Protein AF-A0A4Q7IR53-F1 (afdb_monomer)

Foldseek 3Di:
DFFAALQQDTPDDDAAPPVRDDDDQDDPRTFKDKDWDWDADPNFIEIEIEMEGRADSPLDCPDDDDDDPDLDWAKEKEALPQVCVVQPQKWKDQQDLEIGGRDGMDIGTHSDPAQKAKMWIDNVVQPFIFIAIGGHDHPYYHYDHPVRRPWTWDWADDPPVLPVWFKKKWFQAPVRDIYIHRYPRDIDTPRGPWIKMKTWDWDWDDDPVWTKIKIKIWIFTQDPVSDTDDDDDQDCDPLVVVQVVQQLVQLVVDLKRWGAQCRSDVQFAKKWKWFWFQQPVQGIYIYIYIYGNTDIHRQHDPPPNGPDTPSRTQTPFMKMKTKGFPDDDHNNVVSNVQSVVVVSHDDDDPCSDDGGIMMIIITIPSGD

Structure (mmCIF, N/CA/C/O backbone):
data_AF-A0A4Q7IR53-F1
#
_entry.id   AF-A0A4Q7IR53-F1
#
loop_
_atom_site.group_PDB
_atom_site.id
_atom_site.type_symbol
_atom_site.label_atom_id
_atom_site.label_alt_id
_atom_site.label_comp_id
_atom_site.label_asym_id
_atom_site.label_entity_id
_atom_site.label_seq_id
_atom_site.pdbx_PDB_ins_code
_atom_site.Cartn_x
_atom_site.Cartn_y
_atom_site.Cartn_z
_atom_site.occupancy
_atom_site.B_iso_or_equiv
_atom_site.auth_seq_id
_atom_site.auth_comp_id
_atom_site.auth_asym_id
_atom_site.auth_atom_id
_atom_site.pdbx_PDB_model_num
ATOM 1 N N . MET A 1 1 ? -1.324 3.049 -21.568 1.00 91.00 1 MET A N 1
ATOM 2 C CA . MET A 1 1 ? -0.974 1.647 -21.246 1.00 91.00 1 MET A CA 1
ATOM 3 C C . MET A 1 1 ? 0.105 1.177 -22.206 1.00 91.00 1 MET A C 1
ATOM 5 O O . MET A 1 1 ? -0.004 1.448 -23.394 1.00 91.00 1 MET A O 1
ATOM 9 N N . ILE A 1 2 ? 1.142 0.504 -21.713 1.00 93.25 2 ILE A N 1
ATOM 10 C CA . ILE A 1 2 ? 2.322 0.112 -22.490 1.00 93.25 2 ILE A CA 1
ATOM 11 C C . ILE A 1 2 ? 2.645 -1.352 -22.216 1.00 93.25 2 ILE A C 1
ATOM 13 O O . ILE A 1 2 ? 2.858 -1.744 -21.073 1.00 93.25 2 ILE A O 1
ATOM 17 N N . PHE A 1 3 ? 2.699 -2.157 -23.270 1.00 94.25 3 PHE A N 1
ATOM 18 C CA . PHE A 1 3 ? 3.146 -3.542 -23.221 1.00 94.25 3 PHE A CA 1
ATOM 19 C C . PHE A 1 3 ? 4.645 -3.615 -23.475 1.00 94.25 3 PHE A C 1
ATOM 21 O O . PHE A 1 3 ? 5.133 -3.027 -24.443 1.00 94.25 3 PHE A O 1
ATOM 28 N N . HIS A 1 4 ? 5.360 -4.393 -22.667 1.00 94.38 4 HIS A N 1
ATOM 29 C CA . HIS A 1 4 ? 6.803 -4.565 -22.791 1.00 94.38 4 HIS A CA 1
ATOM 30 C C . HIS A 1 4 ? 7.186 -6.029 -22.993 1.00 94.38 4 HIS A C 1
ATOM 32 O O . HIS A 1 4 ? 6.515 -6.945 -22.509 1.00 94.38 4 HIS A O 1
ATOM 38 N N . ARG A 1 5 ? 8.311 -6.235 -23.679 1.00 94.56 5 ARG A N 1
ATOM 39 C CA . ARG A 1 5 ? 9.028 -7.517 -23.751 1.00 94.56 5 ARG A CA 1
ATOM 40 C C . ARG A 1 5 ? 9.767 -7.794 -22.442 1.00 94.56 5 ARG A C 1
ATOM 42 O O . ARG A 1 5 ? 9.896 -6.903 -21.609 1.00 94.56 5 ARG A O 1
ATOM 49 N N . GLN A 1 6 ? 10.345 -8.993 -22.316 1.00 92.69 6 GLN A N 1
ATOM 50 C CA . GLN A 1 6 ? 11.176 -9.374 -21.162 1.00 92.69 6 GLN A CA 1
ATOM 51 C C . GLN A 1 6 ? 12.287 -8.354 -20.861 1.00 92.69 6 GLN A C 1
ATOM 53 O O . GLN A 1 6 ? 12.564 -8.090 -19.698 1.00 92.69 6 GLN A O 1
ATOM 58 N N . ASP A 1 7 ? 12.892 -7.771 -21.900 1.00 90.75 7 ASP A N 1
ATOM 59 C CA . ASP A 1 7 ? 13.996 -6.807 -21.802 1.00 90.75 7 ASP A CA 1
ATOM 60 C C . ASP A 1 7 ? 13.546 -5.362 -21.514 1.00 90.75 7 ASP A C 1
ATOM 62 O O . ASP A 1 7 ? 14.369 -4.455 -21.557 1.00 90.75 7 ASP A O 1
ATOM 66 N N . GLY A 1 8 ? 12.255 -5.128 -21.244 1.00 89.69 8 GLY A N 1
ATOM 67 C CA . GLY A 1 8 ? 11.711 -3.803 -20.925 1.00 89.69 8 GLY A CA 1
ATOM 68 C C . GLY A 1 8 ? 11.375 -2.935 -22.143 1.00 89.69 8 GLY A C 1
ATOM 69 O O . GLY A 1 8 ? 10.733 -1.889 -21.989 1.00 89.69 8 GLY A O 1
ATOM 70 N N . ARG A 1 9 ? 11.720 -3.370 -23.365 1.00 91.06 9 ARG A N 1
ATOM 71 C CA . ARG A 1 9 ? 11.402 -2.631 -24.598 1.00 91.06 9 ARG A CA 1
ATOM 72 C C . ARG A 1 9 ? 9.910 -2.658 -24.908 1.00 91.06 9 ARG A C 1
ATOM 74 O O . ARG A 1 9 ? 9.250 -3.687 -24.749 1.00 91.06 9 ARG A O 1
ATOM 81 N N . VAL A 1 10 ? 9.409 -1.542 -25.434 1.00 93.00 10 VAL A N 1
ATOM 82 C CA . VAL A 1 10 ? 8.005 -1.376 -25.834 1.00 93.00 10 VAL A CA 1
ATOM 83 C C . VAL A 1 10 ? 7.649 -2.301 -27.001 1.00 93.00 10 VAL A C 1
ATOM 85 O O . VAL A 1 10 ? 8.331 -2.322 -28.025 1.00 93.00 10 VAL A O 1
ATOM 88 N N . LEU A 1 11 ? 6.552 -3.041 -26.848 1.00 93.75 11 LEU A N 1
ATOM 89 C CA . LEU A 1 11 ? 5.864 -3.767 -27.920 1.00 93.75 11 LEU A CA 1
ATOM 90 C C . LEU A 1 11 ? 4.744 -2.932 -28.528 1.00 93.75 11 LEU A C 1
ATOM 92 O O . LEU A 1 11 ? 4.588 -2.890 -29.746 1.00 93.75 11 LEU A O 1
ATOM 96 N N . LEU A 1 12 ? 3.932 -2.326 -27.664 1.00 93.25 12 LEU A N 1
ATOM 97 C CA . LEU A 1 12 ? 2.720 -1.619 -28.042 1.00 93.25 12 LEU A CA 1
ATOM 98 C C . LEU A 1 12 ? 2.367 -0.594 -26.966 1.00 93.25 12 LEU A C 1
ATOM 100 O O . LEU A 1 12 ? 2.394 -0.909 -25.779 1.00 93.25 12 LEU A O 1
ATOM 104 N N . GLU A 1 13 ? 1.989 0.602 -27.394 1.00 93.62 13 GLU A N 1
ATOM 105 C CA . GLU A 1 13 ? 1.484 1.680 -26.547 1.00 93.62 13 GLU A CA 1
ATOM 106 C C . GLU A 1 13 ? 0.060 2.021 -26.995 1.00 93.62 13 GLU A C 1
ATOM 108 O O . GLU A 1 13 ? -0.210 2.124 -28.192 1.00 93.62 13 GLU A O 1
ATOM 113 N N . LEU A 1 14 ? -0.858 2.116 -26.034 1.00 92.69 14 LEU A N 1
ATOM 114 C CA . LEU A 1 14 ? -2.280 2.369 -26.246 1.00 92.69 14 LEU A CA 1
ATOM 115 C C . LEU A 1 14 ? -2.794 3.392 -25.237 1.00 92.69 14 LEU A C 1
ATOM 117 O O . LEU A 1 14 ? -2.409 3.374 -24.064 1.00 92.69 14 LEU A O 1
ATOM 121 N N . GLU A 1 15 ? -3.731 4.217 -25.675 1.00 91.75 15 GLU A N 1
ATOM 122 C CA . GLU A 1 15 ? -4.449 5.179 -24.841 1.00 91.75 15 GLU A CA 1
ATOM 123 C C . GLU A 1 15 ? -5.865 4.671 -24.551 1.00 91.75 15 GLU A C 1
ATOM 125 O O . GLU A 1 15 ? -6.431 3.908 -25.337 1.00 91.75 15 GLU A O 1
ATOM 130 N N . THR A 1 16 ? -6.419 5.058 -23.403 1.00 89.38 16 THR A N 1
ATOM 131 C CA . THR A 1 16 ? -7.837 4.835 -23.097 1.00 89.38 16 THR A CA 1
ATOM 132 C C . THR A 1 16 ? -8.710 5.753 -23.948 1.00 89.38 16 THR A C 1
ATOM 134 O O . THR A 1 16 ? -8.248 6.784 -24.438 1.00 89.38 16 THR A O 1
ATOM 137 N N . ASP A 1 17 ? -9.986 5.410 -24.094 1.00 89.44 17 ASP A N 1
ATOM 138 C CA . ASP A 1 17 ? -10.972 6.343 -24.632 1.00 89.44 17 ASP A CA 1
ATOM 139 C C . ASP A 1 17 ? -11.314 7.470 -23.632 1.00 89.44 17 ASP A C 1
ATOM 141 O O . ASP A 1 17 ? -10.721 7.584 -22.553 1.00 89.44 17 ASP A O 1
ATOM 145 N N . SER A 1 18 ? -12.272 8.328 -24.000 1.00 86.94 18 SER A N 1
ATOM 146 C CA . SER A 1 18 ? -12.722 9.452 -23.167 1.00 86.94 18 SER A CA 1
ATOM 147 C C . SER A 1 18 ? -13.371 9.032 -21.847 1.00 86.94 18 SER A C 1
ATOM 149 O O . SER A 1 18 ? -13.446 9.851 -20.938 1.00 86.94 18 SER A O 1
ATOM 151 N N . GLU A 1 19 ? -13.820 7.781 -21.734 1.00 85.69 19 GLU A N 1
ATOM 152 C CA . GLU A 1 19 ? -14.425 7.217 -20.524 1.00 85.69 19 GLU A CA 1
ATOM 153 C C . GLU A 1 19 ? -13.387 6.476 -19.661 1.00 85.69 19 GLU A C 1
ATOM 155 O O . GLU A 1 19 ? -13.729 5.873 -18.643 1.00 85.69 19 GLU A O 1
ATOM 160 N N . GLY A 1 20 ? -12.109 6.490 -20.059 1.00 83.94 20 GLY A N 1
ATOM 161 C CA . GLY A 1 20 ? -11.041 5.768 -19.371 1.00 83.94 20 GLY A CA 1
ATOM 162 C C . GLY A 1 20 ? -11.045 4.259 -19.639 1.00 83.94 20 GLY A C 1
ATOM 163 O O . GLY A 1 20 ? -10.363 3.514 -18.936 1.00 83.94 20 GLY A O 1
ATOM 164 N N . VAL A 1 21 ? -11.785 3.789 -20.649 1.00 87.44 21 VAL A N 1
ATOM 165 C CA . VAL A 1 21 ? -11.899 2.367 -20.990 1.00 87.44 21 VAL A CA 1
ATOM 166 C C . VAL A 1 21 ? -10.891 2.002 -22.080 1.00 87.44 21 VAL A C 1
ATOM 168 O O . VAL A 1 21 ? -10.626 2.763 -23.010 1.00 87.44 21 VAL A O 1
ATOM 171 N N . LEU A 1 22 ? -10.306 0.807 -21.975 1.00 87.56 22 LEU A N 1
ATOM 172 C CA . LEU A 1 22 ? -9.413 0.254 -22.990 1.00 87.56 22 LEU A CA 1
ATOM 173 C C . LEU A 1 22 ? -9.695 -1.234 -23.197 1.00 87.56 22 LEU A C 1
ATOM 175 O O . LEU A 1 22 ? -9.603 -2.032 -22.269 1.00 87.56 22 LEU A O 1
ATOM 179 N N . SER A 1 23 ? -9.998 -1.614 -24.439 1.00 87.00 23 SER A N 1
ATOM 180 C CA . SER A 1 23 ? -10.138 -3.012 -24.852 1.00 87.00 23 SER A CA 1
ATOM 181 C C . SER A 1 23 ? -9.081 -3.349 -25.894 1.00 87.00 23 SER A C 1
ATOM 183 O O . SER A 1 23 ? -9.009 -2.729 -26.954 1.00 87.00 23 SER A O 1
ATOM 185 N N . THR A 1 24 ? -8.244 -4.338 -25.598 1.00 87.56 24 THR A N 1
ATOM 186 C CA . THR A 1 24 ? -7.185 -4.789 -26.502 1.00 87.56 24 THR A CA 1
ATOM 187 C C . THR A 1 24 ? -6.936 -6.280 -26.339 1.00 87.56 24 THR A C 1
ATOM 189 O O . THR A 1 24 ? -7.219 -6.866 -25.296 1.00 87.56 24 THR A O 1
ATOM 192 N N . LYS A 1 25 ? -6.372 -6.902 -27.376 1.00 88.75 25 LYS A N 1
ATOM 193 C CA . LYS A 1 25 ? -5.808 -8.250 -27.265 1.00 88.75 25 LYS A CA 1
ATOM 194 C C . LYS A 1 25 ? -4.437 -8.175 -26.606 1.00 88.75 25 LYS A C 1
ATOM 196 O O . LYS A 1 25 ? -3.713 -7.202 -26.821 1.00 88.75 25 LYS A O 1
ATOM 201 N N . TRP A 1 26 ? -4.078 -9.220 -25.866 1.00 89.56 26 TRP A N 1
ATOM 202 C CA . TRP A 1 26 ? -2.738 -9.382 -25.313 1.00 89.56 26 TRP A CA 1
ATOM 203 C C . TRP A 1 26 ? -1.722 -9.570 -26.451 1.00 89.56 26 TRP A C 1
ATOM 205 O O . TRP A 1 26 ? -1.845 -10.535 -27.216 1.00 89.56 26 TRP A O 1
ATOM 215 N N . PRO A 1 27 ? -0.752 -8.657 -26.637 1.00 93.75 27 PRO A N 1
ATOM 216 C CA . PRO A 1 27 ? 0.261 -8.825 -27.666 1.00 93.75 27 PRO A CA 1
ATOM 217 C C . PRO A 1 27 ? 1.117 -10.064 -27.400 1.00 93.75 27 PRO A C 1
ATOM 219 O O . PRO A 1 27 ? 1.410 -10.432 -26.261 1.00 93.75 27 PRO A O 1
ATOM 222 N N . LYS A 1 28 ? 1.551 -10.719 -28.478 1.00 92.56 28 LYS A N 1
ATOM 223 C CA . LYS A 1 28 ? 2.497 -11.827 -28.363 1.00 92.56 28 LYS A CA 1
ATOM 224 C C . LYS A 1 28 ? 3.812 -11.310 -27.765 1.00 92.56 28 LYS A C 1
ATOM 226 O O . LYS A 1 28 ? 4.252 -10.216 -28.102 1.00 92.56 28 LYS A O 1
ATOM 231 N N . ASP A 1 29 ? 4.438 -12.126 -26.920 1.00 93.19 29 ASP A N 1
ATOM 232 C CA . ASP A 1 29 ? 5.727 -11.859 -26.263 1.00 93.19 29 ASP A CA 1
ATOM 233 C C . ASP A 1 29 ? 5.700 -10.755 -25.188 1.00 93.19 29 ASP A C 1
ATOM 235 O O . ASP A 1 29 ? 6.757 -10.369 -24.679 1.00 93.19 29 ASP A O 1
ATOM 239 N N . THR A 1 30 ? 4.512 -10.278 -24.797 1.00 94.19 30 THR A N 1
ATOM 240 C CA . THR A 1 30 ? 4.353 -9.418 -23.621 1.00 94.19 30 THR A CA 1
ATOM 241 C C . THR A 1 30 ? 4.792 -10.149 -22.357 1.00 94.19 30 THR A C 1
ATOM 243 O O . THR A 1 30 ? 4.415 -11.301 -22.125 1.00 94.19 30 THR A O 1
ATOM 246 N N . LYS A 1 31 ? 5.574 -9.441 -21.540 1.00 93.25 31 LYS A N 1
ATOM 247 C CA . LYS A 1 31 ? 6.075 -9.889 -20.237 1.00 93.25 31 LYS A CA 1
ATOM 248 C C . LYS A 1 31 ? 5.846 -8.890 -19.121 1.00 93.25 31 LYS A C 1
ATOM 250 O O . LYS A 1 31 ? 5.668 -9.307 -17.987 1.00 93.25 31 LYS A O 1
ATOM 255 N N . HIS A 1 32 ? 5.785 -7.603 -19.446 1.00 93.00 32 HIS A N 1
ATOM 256 C CA . HIS A 1 32 ? 5.491 -6.559 -18.470 1.00 93.00 32 HIS A CA 1
ATOM 257 C C . HIS A 1 32 ? 4.436 -5.607 -19.022 1.00 93.00 32 HIS A C 1
ATOM 259 O O . HIS A 1 32 ? 4.298 -5.453 -20.241 1.00 93.00 32 HIS A O 1
ATOM 265 N N . LEU A 1 33 ? 3.713 -4.942 -18.129 1.00 93.06 33 LEU A N 1
ATOM 266 C CA . LEU A 1 33 ? 2.676 -3.973 -18.472 1.00 93.06 33 LEU A CA 1
ATOM 267 C C . LEU A 1 33 ? 2.813 -2.738 -17.600 1.00 93.06 33 LEU A C 1
ATOM 269 O O . LEU A 1 33 ? 2.869 -2.847 -16.379 1.00 93.06 33 LEU A O 1
ATOM 273 N N . SER A 1 34 ? 2.835 -1.572 -18.236 1.00 93.06 34 SER A N 1
ATOM 274 C CA . SER A 1 34 ? 2.864 -0.284 -17.554 1.00 93.06 34 SER A CA 1
ATOM 275 C C . SER A 1 34 ? 1.588 0.505 -17.818 1.00 93.06 34 SER A C 1
ATOM 277 O O . SER A 1 34 ? 1.130 0.646 -18.955 1.00 93.06 34 SER A O 1
ATOM 279 N N . PHE A 1 35 ? 1.028 1.078 -16.765 1.00 92.12 35 PHE A N 1
ATOM 280 C CA . PHE A 1 35 ? -0.055 2.047 -16.827 1.00 92.12 35 PHE A CA 1
ATOM 281 C C . PHE A 1 35 ? 0.519 3.417 -16.506 1.00 92.12 35 PHE A C 1
ATOM 283 O O . PHE A 1 35 ? 1.294 3.542 -15.564 1.00 92.12 35 PHE A O 1
ATOM 290 N N . ILE A 1 36 ? 0.142 4.430 -17.282 1.00 91.00 36 ILE A N 1
ATOM 291 C CA . ILE A 1 36 ? 0.586 5.810 -17.086 1.00 91.00 36 ILE A CA 1
ATOM 292 C C . ILE A 1 36 ? -0.658 6.671 -16.925 1.00 91.00 36 ILE A C 1
ATOM 294 O O . ILE A 1 36 ? -1.540 6.629 -17.784 1.00 91.00 36 ILE A O 1
ATOM 298 N N . LYS A 1 37 ? -0.700 7.450 -15.848 1.00 89.56 37 LYS A N 1
ATOM 299 C CA . LYS A 1 37 ? -1.624 8.564 -15.665 1.00 89.56 37 LYS A CA 1
ATOM 300 C C . LYS A 1 37 ? -0.834 9.853 -15.750 1.00 89.56 37 LYS A C 1
ATOM 302 O O . LYS A 1 37 ? 0.231 9.988 -15.150 1.00 89.56 37 LYS A O 1
ATOM 307 N N . ILE A 1 38 ? -1.383 10.788 -16.506 1.00 88.50 38 ILE A N 1
ATOM 308 C CA . ILE A 1 38 ? -0.847 12.130 -16.654 1.00 88.50 38 ILE A CA 1
ATOM 309 C C . ILE A 1 38 ? -1.843 13.066 -15.984 1.00 88.50 38 ILE A C 1
ATOM 311 O O . ILE A 1 38 ? -3.020 13.078 -16.341 1.00 88.50 38 ILE A O 1
ATOM 315 N N . SER A 1 39 ? -1.377 13.821 -15.002 1.00 87.38 39 SER A N 1
ATOM 316 C CA . SER A 1 39 ? -2.153 14.854 -14.325 1.00 87.38 39 SER A CA 1
ATOM 317 C C . SER A 1 39 ? -1.333 16.132 -14.219 1.00 87.38 39 SER A C 1
ATOM 319 O O . SER A 1 39 ? -0.118 16.133 -14.403 1.00 87.38 39 SER A O 1
ATOM 321 N N . GLU A 1 40 ? -2.008 17.236 -13.942 1.00 83.56 40 GLU A N 1
ATOM 322 C CA . GLU A 1 40 ? -1.366 18.488 -13.564 1.00 83.56 40 GLU A CA 1
ATOM 323 C C . GLU A 1 40 ? -1.588 18.687 -12.065 1.00 83.56 40 GLU A C 1
ATOM 325 O O . GLU A 1 40 ? -2.709 18.538 -11.580 1.00 83.56 40 GLU A O 1
ATOM 330 N N . ASN A 1 41 ? -0.521 18.980 -11.329 1.00 74.00 41 ASN A N 1
ATOM 331 C CA . ASN A 1 41 ? -0.570 19.271 -9.904 1.00 74.00 41 ASN A CA 1
ATOM 332 C C . ASN A 1 41 ? 0.211 20.559 -9.633 1.00 74.00 41 ASN A C 1
ATOM 334 O O . ASN A 1 41 ? 1.393 20.638 -9.956 1.00 74.00 41 ASN A O 1
ATOM 338 N N . GLU A 1 42 ? -0.451 21.574 -9.074 1.00 74.81 42 GLU A N 1
ATOM 339 C CA . GLU A 1 42 ? 0.150 22.883 -8.753 1.00 74.81 42 GLU A CA 1
ATOM 340 C C . GLU A 1 42 ? 0.913 23.548 -9.926 1.00 74.81 42 GLU A C 1
ATOM 342 O O . GLU A 1 42 ? 1.901 24.254 -9.730 1.00 74.81 42 GLU A O 1
ATOM 347 N N . GLY A 1 43 ? 0.458 23.339 -11.168 1.00 77.50 43 GLY A N 1
ATOM 348 C CA . GLY A 1 43 ? 1.105 23.874 -12.375 1.00 77.50 43 GLY A CA 1
ATOM 349 C C . GLY A 1 43 ? 2.327 23.078 -12.854 1.00 77.50 43 GLY A C 1
ATOM 350 O O . GLY A 1 43 ? 3.007 23.496 -13.793 1.00 77.50 43 GLY A O 1
ATOM 351 N N . GLU A 1 44 ? 2.619 21.933 -12.232 1.00 82.12 44 GLU A N 1
ATOM 352 C CA . GLU A 1 44 ? 3.597 20.955 -12.700 1.00 82.12 44 GLU A CA 1
ATOM 353 C C . GLU A 1 44 ? 2.893 19.703 -13.246 1.00 82.12 44 GLU A C 1
ATOM 355 O O . GLU A 1 44 ? 2.004 19.130 -12.618 1.00 82.12 44 GLU A O 1
ATOM 360 N N . MET A 1 45 ? 3.327 19.233 -14.417 1.00 88.06 45 MET A N 1
ATOM 361 C CA . MET A 1 45 ? 2.869 17.955 -14.956 1.00 88.06 45 MET A CA 1
ATOM 362 C C . MET A 1 45 ? 3.425 16.800 -14.116 1.00 88.06 45 MET A C 1
ATOM 364 O O . MET A 1 45 ? 4.641 16.660 -13.959 1.00 88.06 45 MET A O 1
ATOM 368 N N . LEU A 1 46 ? 2.531 15.949 -13.624 1.00 88.88 46 LEU A N 1
ATOM 369 C CA . LEU A 1 46 ? 2.825 14.726 -12.895 1.00 88.88 46 LEU A CA 1
ATOM 370 C C . LEU A 1 46 ? 2.514 13.509 -13.771 1.00 88.88 46 LEU A C 1
ATOM 372 O O . LEU A 1 46 ? 1.443 13.393 -14.365 1.00 88.88 46 LEU A O 1
ATOM 376 N N . ARG A 1 47 ? 3.461 12.574 -13.831 1.00 90.38 47 ARG A N 1
ATOM 377 C CA . ARG A 1 47 ? 3.282 11.246 -14.426 1.00 90.38 47 ARG A CA 1
ATOM 378 C C . ARG A 1 47 ? 3.360 10.192 -13.346 1.00 90.38 47 ARG A C 1
ATOM 380 O O . ARG A 1 47 ? 4.435 9.941 -12.809 1.00 90.38 47 ARG A O 1
ATOM 387 N N . GLU A 1 48 ? 2.232 9.564 -13.063 1.00 90.50 48 GLU A N 1
ATOM 388 C CA . GLU A 1 48 ? 2.166 8.392 -12.200 1.00 90.50 48 GLU A CA 1
ATOM 389 C C . GLU A 1 48 ? 2.222 7.143 -13.080 1.00 90.50 48 GLU A C 1
ATOM 391 O O . GLU A 1 48 ? 1.462 7.012 -14.041 1.00 90.50 48 GLU A O 1
ATOM 396 N N . ILE A 1 49 ? 3.137 6.229 -12.778 1.00 91.06 49 ILE A N 1
ATOM 397 C CA . ILE A 1 49 ? 3.411 5.049 -13.592 1.00 91.06 49 ILE A CA 1
ATOM 398 C C . ILE A 1 49 ? 3.378 3.821 -12.699 1.00 91.06 49 ILE A C 1
ATOM 400 O O . ILE A 1 49 ? 4.079 3.768 -11.694 1.00 91.06 49 ILE A O 1
ATOM 404 N N . ILE A 1 50 ? 2.590 2.819 -13.076 1.00 91.19 50 ILE A N 1
ATOM 405 C CA . ILE A 1 50 ? 2.527 1.531 -12.384 1.00 91.19 50 ILE A CA 1
ATOM 406 C C . ILE A 1 50 ? 2.936 0.450 -13.373 1.00 91.19 50 ILE A C 1
ATOM 408 O O . ILE A 1 50 ? 2.242 0.246 -14.366 1.00 91.19 50 ILE A O 1
ATOM 412 N N . THR A 1 51 ? 4.025 -0.254 -13.093 1.00 91.44 51 THR A N 1
ATOM 413 C CA . THR A 1 51 ? 4.500 -1.387 -13.889 1.00 91.44 51 THR A CA 1
ATOM 414 C C . THR A 1 51 ? 4.288 -2.687 -13.129 1.00 91.44 51 THR A C 1
ATOM 416 O O . THR A 1 51 ? 4.631 -2.781 -11.953 1.00 91.44 51 THR A O 1
ATOM 419 N N . TRP A 1 52 ? 3.746 -3.690 -13.811 1.00 92.00 52 TRP A N 1
ATOM 420 C CA . TRP A 1 52 ? 3.666 -5.074 -13.353 1.00 92.00 52 TRP A CA 1
ATOM 421 C C . TRP A 1 52 ? 4.572 -5.932 -14.226 1.00 92.00 52 TRP A C 1
ATOM 423 O O . TRP A 1 52 ? 4.425 -5.931 -15.453 1.00 92.00 52 TRP A O 1
ATOM 433 N N . ALA A 1 53 ? 5.523 -6.618 -13.598 1.00 91.94 53 ALA A N 1
ATOM 434 C CA . ALA A 1 53 ? 6.520 -7.428 -14.278 1.00 91.94 53 ALA A CA 1
ATOM 435 C C . ALA A 1 53 ? 6.218 -8.926 -14.224 1.00 91.94 53 ALA A C 1
ATOM 437 O O . ALA A 1 53 ? 5.538 -9.399 -13.319 1.00 91.94 53 ALA A O 1
ATOM 438 N N . ASP A 1 54 ? 6.756 -9.652 -15.205 1.00 90.31 54 ASP A N 1
ATOM 439 C CA . ASP A 1 54 ? 6.633 -11.103 -15.368 1.00 90.31 54 ASP A CA 1
ATOM 440 C C . ASP A 1 54 ? 5.181 -11.604 -15.299 1.00 90.31 54 ASP A C 1
ATOM 442 O O . ASP A 1 54 ? 4.866 -12.601 -14.652 1.00 90.31 54 ASP A O 1
ATOM 446 N N . ILE A 1 55 ? 4.303 -10.900 -16.009 1.00 89.38 55 ILE A N 1
ATOM 447 C CA . ILE A 1 55 ? 2.877 -11.203 -16.126 1.00 89.38 55 ILE A CA 1
ATOM 448 C C . ILE A 1 55 ? 2.551 -11.929 -17.439 1.00 89.38 55 ILE A C 1
ATOM 450 O O . ILE A 1 55 ? 3.339 -11.993 -18.391 1.00 89.38 55 ILE A O 1
ATOM 454 N N . SER A 1 56 ? 1.341 -12.464 -17.498 1.00 87.19 56 SER A N 1
ATOM 455 C CA . SER A 1 56 ? 0.794 -13.280 -18.572 1.00 87.19 56 SER A CA 1
ATOM 456 C C . SER A 1 56 ? -0.602 -12.809 -18.986 1.00 87.19 56 SER A C 1
ATOM 458 O O . SER A 1 56 ? -1.258 -12.048 -18.281 1.00 87.19 56 SER A O 1
ATOM 460 N N . GLU A 1 57 ? -1.097 -13.314 -20.120 1.00 83.00 57 GLU A N 1
ATOM 461 C CA . GLU A 1 57 ? -2.441 -12.987 -20.625 1.00 83.00 57 GLU A CA 1
ATOM 462 C C . GLU A 1 57 ? -3.585 -13.391 -19.680 1.00 83.00 57 GLU A C 1
ATOM 464 O O . GLU A 1 57 ? -4.718 -12.944 -19.851 1.00 83.00 57 GLU A O 1
ATOM 469 N N . HIS A 1 58 ? -3.305 -14.255 -18.702 1.00 80.38 58 HIS A N 1
ATOM 470 C CA . HIS A 1 58 ? -4.269 -14.710 -17.704 1.00 80.38 58 HIS A CA 1
ATOM 471 C C . HIS A 1 58 ? -4.328 -13.802 -16.471 1.00 80.38 58 HIS A C 1
ATOM 473 O O . HIS A 1 58 ? -5.201 -13.990 -15.619 1.00 80.38 58 HIS A O 1
ATOM 479 N N . ASP A 1 59 ? -3.429 -12.826 -16.367 1.00 78.50 59 ASP A N 1
ATOM 480 C CA . ASP A 1 59 ? -3.405 -11.874 -15.268 1.00 78.50 59 ASP A CA 1
ATOM 481 C C . ASP A 1 59 ? -4.357 -10.720 -15.615 1.00 78.50 59 ASP A C 1
ATOM 483 O O . ASP A 1 59 ? -4.123 -9.917 -16.519 1.00 78.50 59 ASP A O 1
ATOM 487 N N . LEU A 1 60 ? -5.522 -10.718 -14.963 1.00 66.75 60 LEU A N 1
ATOM 488 C CA . LEU A 1 60 ? -6.647 -9.848 -15.309 1.00 66.75 60 LEU A CA 1
ATOM 489 C C . LEU A 1 60 ? -6.507 -8.465 -14.661 1.00 66.75 60 LEU A C 1
ATOM 491 O O . LEU A 1 60 ? -6.659 -8.328 -13.448 1.00 66.75 60 LEU A O 1
ATOM 495 N N . PHE A 1 61 ? -6.339 -7.430 -15.486 1.00 75.31 61 PHE A N 1
ATOM 496 C CA . PHE A 1 61 ? -6.376 -6.021 -15.079 1.00 75.31 61 PHE A CA 1
ATOM 497 C C . PHE A 1 61 ? -7.702 -5.379 -15.501 1.00 75.31 61 PHE A C 1
ATOM 499 O O . PHE A 1 61 ? -7.781 -4.715 -16.530 1.00 75.31 61 PHE A O 1
ATOM 506 N N . GLU A 1 62 ? -8.768 -5.595 -14.729 1.00 71.62 62 GLU A N 1
ATOM 507 C CA . GLU A 1 62 ? -10.084 -5.009 -15.046 1.00 71.62 62 GLU A CA 1
ATOM 508 C C . GLU A 1 62 ? -10.216 -3.544 -14.627 1.00 71.62 62 GLU A C 1
ATOM 510 O O . GLU A 1 62 ? -10.916 -2.773 -15.280 1.00 71.62 62 GLU A O 1
ATOM 515 N N . LYS A 1 63 ? -9.541 -3.152 -13.543 1.00 75.50 63 LYS A N 1
ATOM 516 C CA . LYS A 1 63 ? -9.509 -1.775 -13.057 1.00 75.50 63 LYS A CA 1
ATOM 517 C C . LYS A 1 63 ? -8.106 -1.449 -12.576 1.00 75.50 63 LYS A C 1
ATOM 519 O O . LYS A 1 63 ? -7.523 -2.199 -11.796 1.00 75.50 63 LYS A O 1
ATOM 524 N N . VAL A 1 64 ? -7.591 -0.312 -13.025 1.00 75.56 64 VAL A N 1
ATOM 525 C CA . VAL A 1 64 ? -6.349 0.267 -12.518 1.00 75.56 64 VAL A CA 1
ATOM 526 C C . VAL A 1 64 ? -6.680 1.638 -11.971 1.00 75.56 64 VAL A C 1
ATOM 528 O O . VAL A 1 64 ? -7.129 2.515 -12.705 1.00 75.56 64 VAL A O 1
ATOM 531 N N . SER A 1 65 ? -6.467 1.802 -10.674 1.00 72.25 65 SER A N 1
ATOM 532 C CA . SER A 1 65 ? -6.576 3.088 -10.004 1.00 72.25 65 SER A CA 1
ATOM 533 C C . SER A 1 65 ? -5.173 3.609 -9.720 1.00 72.25 65 SER A C 1
ATOM 535 O O . SER A 1 65 ? -4.294 2.867 -9.277 1.00 72.25 65 SER A O 1
ATOM 537 N N . PHE A 1 66 ? -4.978 4.895 -9.967 1.00 72.69 66 PHE A N 1
ATOM 538 C CA . PHE A 1 66 ? -3.843 5.645 -9.446 1.00 72.69 66 PHE A CA 1
ATOM 539 C C . PHE A 1 66 ? -4.303 6.335 -8.168 1.00 72.69 66 PHE A C 1
ATOM 541 O O . PHE A 1 66 ? -5.483 6.670 -8.059 1.00 72.69 66 PHE A O 1
ATOM 548 N N . THR A 1 67 ? -3.396 6.532 -7.218 1.00 60.94 67 THR A N 1
ATOM 549 C CA . THR A 1 67 ? -3.687 7.201 -5.947 1.00 60.94 67 THR A CA 1
ATOM 550 C C . THR A 1 67 ? -4.412 8.528 -6.189 1.00 60.94 67 THR A C 1
ATOM 552 O O . THR A 1 67 ? -3.955 9.371 -6.965 1.00 60.94 67 THR A O 1
ATOM 555 N N . SER A 1 68 ? -5.575 8.703 -5.563 1.00 50.72 68 SER A N 1
ATOM 556 C CA . SER A 1 68 ? -6.247 9.998 -5.472 1.00 50.72 68 SER A CA 1
ATOM 557 C C . SER A 1 68 ? -5.584 10.797 -4.359 1.00 50.72 68 SER A C 1
ATOM 559 O O . SER A 1 68 ? -5.543 10.365 -3.215 1.00 50.72 68 SER A O 1
ATOM 561 N N . SER A 1 69 ? -5.059 11.976 -4.681 1.00 46.16 69 SER A N 1
ATOM 562 C CA . SER A 1 69 ? -4.406 12.879 -3.725 1.00 46.16 69 SER A CA 1
ATOM 563 C C . SER A 1 69 ? -5.380 13.627 -2.805 1.00 46.16 69 SER A C 1
ATOM 565 O O . SER A 1 69 ? -4.998 14.620 -2.197 1.00 46.16 69 SER A O 1
ATOM 567 N N . GLU A 1 70 ? -6.630 13.185 -2.692 1.00 44.47 70 GLU A N 1
ATOM 568 C CA . GLU A 1 70 ? -7.667 13.894 -1.943 1.00 44.47 70 GLU A CA 1
ATOM 569 C C . GLU A 1 70 ? -8.285 12.985 -0.881 1.00 44.47 70 GLU A C 1
ATOM 571 O O . GLU A 1 70 ? -9.449 12.607 -0.943 1.00 44.47 70 GLU A O 1
ATOM 576 N N . CYS A 1 71 ? -7.502 12.668 0.149 1.00 50.56 71 CYS A N 1
ATOM 577 C CA . CYS A 1 71 ? -8.091 12.443 1.465 1.00 50.56 71 CYS A CA 1
ATOM 578 C C . CYS A 1 71 ? -8.405 13.824 2.054 1.00 50.56 71 CYS A C 1
ATOM 580 O O . CYS A 1 71 ? -7.605 14.392 2.798 1.00 50.56 71 CYS A O 1
ATOM 582 N N . GLY A 1 72 ? -9.531 14.415 1.653 1.00 57.34 72 GLY A N 1
ATOM 583 C CA . GLY A 1 72 ? -10.066 15.579 2.349 1.00 57.34 72 GLY A CA 1
ATOM 584 C C . GLY A 1 72 ? -10.521 15.142 3.737 1.00 57.34 72 GLY A C 1
ATOM 585 O O . GLY A 1 72 ? -11.332 14.228 3.851 1.00 57.34 72 GLY A O 1
ATOM 586 N N . CYS A 1 73 ? -9.984 15.753 4.791 1.00 70.56 73 CYS A N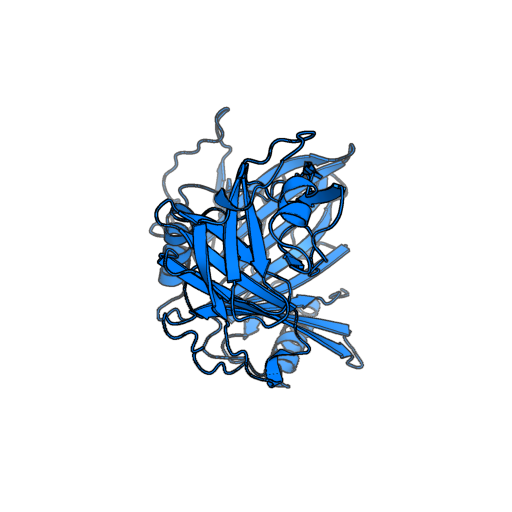 1
ATOM 587 C CA . CYS A 1 73 ? -10.525 15.538 6.127 1.00 70.56 73 CYS A CA 1
ATOM 588 C C . CYS A 1 73 ? -11.783 16.386 6.284 1.00 70.56 73 CYS A C 1
ATOM 590 O O . CYS A 1 73 ? -11.745 17.592 6.036 1.00 70.56 73 CYS A O 1
ATOM 592 N N . GLN A 1 74 ? -12.877 15.756 6.693 1.00 74.19 74 GLN A N 1
ATOM 593 C CA . GLN A 1 74 ? -14.097 16.463 7.055 1.00 74.19 74 GLN A CA 1
ATOM 594 C C . GLN A 1 74 ? -13.947 17.004 8.470 1.00 74.19 74 GLN A C 1
ATOM 596 O O . GLN A 1 74 ? -13.472 16.296 9.367 1.00 74.19 74 GLN A O 1
ATOM 601 N N . GLN A 1 75 ? -14.365 18.249 8.680 1.00 80.06 75 GLN A N 1
ATOM 602 C CA . GLN A 1 75 ? -14.458 18.797 10.025 1.00 80.06 75 GLN A CA 1
ATOM 603 C C . GLN A 1 75 ? -15.882 18.587 10.533 1.00 80.06 75 GLN A C 1
ATOM 605 O O . GLN A 1 75 ? -16.841 19.081 9.941 1.00 80.06 75 GLN A O 1
ATOM 610 N N . ILE A 1 76 ? -16.011 17.840 11.627 1.00 84.25 76 ILE A N 1
ATOM 611 C CA . ILE A 1 76 ? -17.302 17.463 12.204 1.00 84.25 76 ILE A CA 1
ATOM 612 C C . ILE A 1 76 ? -17.309 17.842 13.680 1.00 84.25 76 ILE A C 1
ATOM 614 O O . ILE A 1 76 ? -16.380 17.530 14.434 1.00 84.25 76 ILE A O 1
ATOM 618 N N . ASP A 1 77 ? -18.388 18.493 14.094 1.00 87.94 77 ASP A N 1
ATOM 619 C CA . ASP A 1 77 ? -18.598 18.880 15.480 1.00 87.94 77 ASP A CA 1
ATOM 620 C C . ASP A 1 77 ? -19.447 17.819 16.187 1.00 87.94 77 ASP A C 1
ATOM 622 O O . ASP A 1 77 ? -20.459 17.350 15.664 1.00 87.94 77 ASP A O 1
ATOM 626 N N . PHE A 1 78 ? -19.065 17.458 17.409 1.00 89.62 78 PHE A N 1
ATOM 627 C CA . PHE A 1 78 ? -19.810 16.527 18.249 1.00 89.62 78 PHE A CA 1
ATOM 628 C C . PHE A 1 78 ? -20.296 17.237 19.510 1.00 89.62 78 PHE A C 1
ATOM 630 O O . PHE A 1 78 ? -19.494 17.662 20.345 1.00 89.62 78 PHE A O 1
ATOM 637 N N . ASP A 1 79 ? -21.615 17.341 19.677 1.00 92.44 79 ASP A N 1
ATOM 638 C CA . ASP A 1 79 ? -22.228 17.795 20.927 1.00 92.44 79 ASP A CA 1
ATOM 639 C C . ASP A 1 79 ? -22.478 16.600 21.853 1.00 92.44 79 ASP A C 1
ATOM 641 O O . ASP A 1 79 ? -23.425 15.828 21.689 1.00 92.44 79 ASP A O 1
ATOM 645 N N . LEU A 1 80 ? -21.615 16.459 22.857 1.00 92.81 80 LEU A N 1
ATOM 646 C CA . LEU A 1 80 ? -21.636 15.377 23.833 1.00 92.81 80 LEU A CA 1
ATOM 647 C C . LEU A 1 80 ? -22.456 15.729 25.081 1.00 92.81 80 LEU A C 1
ATOM 649 O O . LEU A 1 80 ? -22.455 14.966 26.045 1.00 92.81 80 LEU A O 1
ATOM 653 N N . THR A 1 81 ? -23.167 16.861 25.111 1.00 92.44 81 THR A N 1
ATOM 654 C CA . THR A 1 81 ? -23.884 17.336 26.309 1.00 92.44 81 THR A CA 1
ATOM 655 C C . THR A 1 81 ? -24.957 16.349 26.784 1.00 92.44 81 THR A C 1
ATOM 657 O O . THR A 1 81 ? -25.090 16.087 27.987 1.00 92.44 81 THR A O 1
ATOM 660 N N . SER A 1 82 ? -25.709 15.762 25.847 1.00 91.94 82 SER A N 1
ATOM 661 C CA . SER A 1 82 ? -26.729 14.744 26.148 1.00 91.94 82 SER A CA 1
ATOM 662 C C . SER A 1 82 ? -26.096 13.465 26.705 1.00 91.94 82 SER A C 1
ATOM 664 O O . SER A 1 82 ? -26.532 12.907 27.721 1.00 91.94 82 SER A O 1
ATOM 666 N N . LEU A 1 83 ? -24.996 13.040 26.083 1.00 92.94 83 LEU A N 1
ATOM 667 C CA . LEU A 1 83 ? -24.234 11.868 26.486 1.00 92.94 83 LEU A CA 1
ATOM 668 C C . LEU A 1 83 ? -23.604 12.051 27.875 1.00 92.94 83 LEU A C 1
ATOM 670 O O . LEU A 1 83 ? -23.729 11.173 28.720 1.00 92.94 83 LEU A O 1
ATOM 674 N N . ALA A 1 84 ? -23.030 13.223 28.160 1.00 92.06 84 ALA A N 1
ATOM 675 C CA . ALA A 1 84 ? -22.440 13.563 29.457 1.00 92.06 84 ALA A CA 1
ATOM 676 C C . ALA A 1 84 ? -23.475 13.544 30.594 1.00 92.06 84 ALA A C 1
ATOM 678 O O . ALA A 1 84 ? -23.164 13.170 31.724 1.00 92.06 84 ALA A O 1
ATOM 679 N N . SER A 1 85 ? -24.716 13.939 30.292 1.00 91.50 85 SER A N 1
ATOM 680 C CA . SER A 1 85 ? -25.816 13.966 31.262 1.00 91.50 85 SER A CA 1
ATOM 681 C C . SER A 1 85 ? -26.335 12.566 31.599 1.00 91.50 85 SER A C 1
ATOM 683 O O . SER A 1 85 ? -26.694 12.297 32.744 1.00 91.50 85 SER A O 1
ATOM 685 N N . SER A 1 86 ? -26.387 11.681 30.602 1.00 92.88 86 SER A N 1
ATOM 686 C CA . SER A 1 86 ? -26.862 10.299 30.749 1.00 92.88 86 SER A CA 1
ATOM 687 C C . SER A 1 86 ? -25.783 9.353 31.283 1.00 92.88 86 SER A C 1
ATOM 689 O O . SER A 1 86 ? -26.102 8.417 32.011 1.00 92.88 86 SER A O 1
ATOM 691 N N . ASN A 1 87 ? -24.514 9.633 30.980 1.00 91.75 87 ASN A N 1
ATOM 692 C CA . ASN A 1 87 ? -23.366 8.786 31.291 1.00 91.75 87 ASN A CA 1
ATOM 693 C C . ASN A 1 87 ? -22.262 9.577 32.018 1.00 91.75 87 ASN A C 1
ATOM 695 O O . ASN A 1 87 ? -21.159 9.755 31.491 1.00 91.75 87 ASN A O 1
ATOM 699 N N . PRO A 1 88 ? -22.524 10.080 33.238 1.00 89.88 88 PRO A N 1
ATOM 700 C CA . PRO A 1 88 ? -21.535 10.859 33.970 1.00 89.88 88 PRO A CA 1
ATOM 701 C C . PRO A 1 88 ? -20.285 10.019 34.271 1.00 89.88 88 PRO A C 1
ATOM 703 O O . PRO A 1 88 ? -20.374 8.937 34.849 1.00 89.88 88 PRO A O 1
ATOM 706 N N . GLY A 1 89 ? -19.113 10.545 33.904 1.00 88.50 89 GLY A N 1
ATOM 707 C CA . GLY A 1 89 ? -17.818 9.890 34.126 1.00 88.50 89 GLY A CA 1
ATOM 708 C C . GLY A 1 89 ? -17.422 8.865 33.062 1.00 88.50 89 GLY A C 1
ATOM 709 O O . GLY A 1 89 ? -16.377 8.234 33.207 1.00 88.50 89 GLY A O 1
ATOM 710 N N . TYR A 1 90 ? -18.221 8.712 32.004 1.00 92.94 90 TYR A N 1
ATOM 711 C CA . TYR A 1 90 ? -17.834 7.900 30.858 1.00 92.94 90 TYR A CA 1
ATOM 712 C C . TYR A 1 90 ? -16.770 8.597 30.019 1.00 92.94 90 TYR A C 1
ATOM 714 O O . TYR A 1 90 ? -16.611 9.822 30.031 1.00 92.94 90 TYR A O 1
ATOM 722 N N . TYR A 1 91 ? -16.071 7.773 29.256 1.00 91.19 91 TYR A N 1
ATOM 723 C CA . TYR A 1 91 ? -15.130 8.172 28.234 1.00 91.19 91 TYR A CA 1
ATOM 724 C C . TYR A 1 91 ? -15.710 7.874 26.858 1.00 91.19 91 TYR A C 1
ATOM 726 O O . TYR A 1 91 ? -16.538 6.978 26.726 1.00 91.19 91 TYR A O 1
ATOM 734 N N . ILE A 1 92 ? -15.268 8.619 25.853 1.00 88.69 92 ILE A N 1
ATOM 735 C CA . ILE A 1 92 ? -15.561 8.409 24.442 1.00 88.69 92 ILE A CA 1
ATOM 736 C C . ILE A 1 92 ? -14.255 8.296 23.667 1.00 88.69 92 ILE A C 1
ATOM 738 O O . ILE A 1 92 ? -13.291 9.012 23.940 1.00 88.69 92 ILE A O 1
ATOM 742 N N . SER A 1 93 ? -14.221 7.414 22.678 1.00 84.62 93 SER A N 1
ATOM 743 C CA . SER A 1 93 ? -13.151 7.407 21.682 1.00 84.62 93 SER A CA 1
ATOM 744 C C . SER A 1 93 ? -13.704 7.120 20.282 1.00 84.62 93 SER A C 1
ATOM 746 O O . SER A 1 93 ? -14.892 6.833 20.123 1.00 84.62 93 SER A O 1
ATOM 748 N N . GLY A 1 94 ? -12.862 7.309 19.261 1.00 77.50 94 GLY A N 1
ATOM 749 C CA . GLY A 1 94 ? -13.282 7.377 17.853 1.00 77.50 94 GLY A CA 1
ATOM 750 C C . GLY A 1 94 ? -13.499 8.810 17.345 1.00 77.50 94 GLY A C 1
ATOM 751 O O . GLY A 1 94 ? -13.614 9.021 16.143 1.00 77.50 94 GLY A O 1
ATOM 752 N N . LEU A 1 95 ? -13.491 9.806 18.244 1.00 77.44 95 LEU A N 1
ATOM 753 C CA . LEU A 1 95 ? -13.446 11.232 17.891 1.00 77.44 95 LEU A CA 1
ATOM 754 C C . LEU A 1 95 ? -12.029 11.681 17.543 1.00 77.44 95 LEU A C 1
ATOM 756 O O . LEU A 1 95 ? -11.808 12.417 16.591 1.00 77.44 95 LEU A O 1
ATOM 760 N N . THR A 1 96 ? -11.058 11.246 18.331 1.00 70.88 96 THR A N 1
ATOM 761 C CA . THR A 1 96 ? -9.640 11.514 18.122 1.00 70.88 96 THR A CA 1
ATOM 762 C C . THR A 1 96 ? -8.872 10.206 18.285 1.00 70.88 96 THR A C 1
ATOM 764 O O . THR A 1 96 ? -9.436 9.168 18.645 1.00 70.88 96 THR A O 1
ATOM 767 N N . ASN A 1 97 ? -7.556 10.250 18.079 1.00 66.62 97 ASN A N 1
ATOM 768 C CA . ASN A 1 97 ? -6.671 9.128 18.410 1.00 66.62 97 ASN A CA 1
ATOM 769 C C . ASN A 1 97 ? -6.524 8.919 19.931 1.00 66.62 97 ASN A C 1
ATOM 771 O O . ASN A 1 97 ? -5.697 8.121 20.372 1.00 66.62 97 ASN A O 1
ATOM 775 N N . GLN A 1 98 ? -7.279 9.657 20.751 1.00 72.75 98 GLN A N 1
ATOM 776 C CA . GLN A 1 98 ? -7.262 9.564 22.200 1.00 72.75 98 GLN A CA 1
ATOM 777 C C . GLN A 1 98 ? -8.648 9.242 22.750 1.00 72.75 98 GLN A C 1
ATOM 779 O O . GLN A 1 98 ? -9.683 9.438 22.118 1.00 72.75 98 GLN A O 1
ATOM 784 N N . ARG A 1 99 ? -8.630 8.692 23.959 1.00 81.94 99 ARG A N 1
ATOM 785 C CA . ARG A 1 99 ? -9.814 8.453 24.767 1.00 81.94 99 ARG A CA 1
ATOM 786 C C . ARG A 1 99 ? -10.078 9.697 25.604 1.00 81.94 99 ARG A C 1
ATOM 788 O O . ARG A 1 99 ? -9.236 10.088 26.411 1.00 81.94 99 ARG A O 1
ATOM 795 N N . GLU A 1 100 ? -11.233 10.309 25.409 1.00 85.44 100 GLU A N 1
ATOM 796 C CA . GLU A 1 100 ? -11.612 11.583 26.016 1.00 85.44 100 GLU A CA 1
ATOM 797 C C . GLU A 1 100 ? -12.721 11.382 27.039 1.00 85.44 100 GLU A C 1
ATOM 799 O O . GLU A 1 100 ? -13.506 10.447 26.940 1.00 85.44 100 GLU A O 1
ATOM 804 N N . ILE A 1 101 ? -12.801 12.251 28.043 1.00 88.25 101 ILE A N 1
ATOM 805 C CA . ILE A 1 101 ? -13.947 12.237 28.957 1.00 88.25 101 ILE A CA 1
ATOM 806 C C . ILE A 1 101 ? -15.151 12.805 28.200 1.00 88.25 101 ILE A C 1
ATOM 808 O O . ILE A 1 101 ? -15.029 13.823 27.522 1.00 88.25 101 ILE A O 1
ATOM 812 N N . VAL A 1 102 ? -16.320 12.180 28.340 1.00 88.38 102 VAL A N 1
ATOM 813 C CA . VAL A 1 102 ? -17.569 12.680 27.754 1.00 88.38 102 VAL A CA 1
ATOM 814 C C . VAL A 1 102 ? -17.961 14.000 28.427 1.00 88.38 102 VAL A C 1
ATOM 816 O O . VAL A 1 102 ? -18.594 14.015 29.484 1.00 88.38 102 VAL A O 1
ATOM 819 N N . THR A 1 103 ? -17.582 15.125 27.817 1.00 85.94 103 THR A N 1
ATOM 820 C CA . THR A 1 103 ? -17.930 16.474 28.290 1.00 85.94 103 THR A CA 1
ATOM 821 C C . THR A 1 103 ? -18.161 17.447 27.137 1.00 85.94 103 THR A C 1
ATOM 823 O O . THR A 1 103 ? -17.318 17.548 26.254 1.00 85.94 103 THR A O 1
ATOM 826 N N . GLY A 1 104 ? -19.230 18.249 27.210 1.00 83.06 104 GLY A N 1
ATOM 827 C CA . GLY A 1 104 ? -19.404 19.445 26.374 1.00 83.06 104 GLY A CA 1
ATOM 828 C C . GLY A 1 104 ? -19.441 19.177 24.868 1.00 83.06 104 GLY A C 1
ATOM 829 O O . GLY A 1 104 ? -20.072 18.227 24.421 1.00 83.06 104 GLY A O 1
ATOM 830 N N . THR A 1 105 ? -18.789 20.044 24.095 1.00 80.06 105 THR A N 1
ATOM 831 C CA . THR A 1 105 ? -18.687 19.948 22.632 1.00 80.06 105 THR A CA 1
ATOM 832 C C . THR A 1 105 ? -17.229 19.722 22.247 1.00 80.06 105 THR A C 1
ATOM 834 O O . THR A 1 105 ? -16.355 20.443 22.735 1.00 80.06 105 THR A O 1
ATOM 837 N N . THR A 1 106 ? -16.981 18.771 21.349 1.00 79.69 106 THR A N 1
ATOM 838 C CA . THR A 1 106 ? -15.650 18.456 20.811 1.00 79.69 106 THR A CA 1
ATOM 839 C C . THR A 1 106 ? -15.666 18.610 19.295 1.00 79.69 106 THR A C 1
ATOM 841 O O . THR A 1 106 ? -16.619 18.202 18.637 1.00 79.69 106 THR A O 1
ATOM 844 N N . ILE A 1 107 ? -14.598 19.184 18.739 1.00 72.56 107 ILE A N 1
ATOM 845 C CA . ILE A 1 107 ? -14.382 19.272 17.291 1.00 72.56 107 ILE A CA 1
ATOM 846 C C . ILE A 1 107 ? -13.451 18.133 16.889 1.00 72.56 107 ILE A C 1
ATOM 848 O O . ILE A 1 107 ? -12.370 17.993 17.466 1.00 72.56 107 ILE A O 1
ATOM 852 N N . SER A 1 108 ? -13.850 17.346 15.894 1.00 73.69 108 SER A N 1
ATOM 853 C CA . SER A 1 108 ? -13.026 16.287 15.319 1.00 73.69 108 SER A CA 1
ATOM 854 C C . SER A 1 108 ? -12.758 16.553 13.839 1.00 73.69 108 SER A C 1
ATOM 856 O O . SER A 1 108 ? -13.606 17.068 13.112 1.00 73.69 108 SER A O 1
ATOM 858 N N . SER A 1 109 ? -11.551 16.201 13.400 1.00 68.00 109 SER A N 1
ATOM 859 C CA . SER A 1 109 ? -11.201 16.129 11.985 1.00 68.00 109 SER A CA 1
ATOM 860 C C . SER A 1 109 ? -11.115 14.657 11.607 1.00 68.00 109 SER A C 1
ATOM 862 O O . SER A 1 109 ? -10.217 13.948 12.069 1.00 68.00 109 SER A O 1
ATOM 864 N N . LEU A 1 110 ? -12.069 14.191 10.803 1.00 68.50 110 LEU A N 1
ATOM 865 C CA . LEU A 1 110 ? -12.126 12.812 10.337 1.00 68.50 110 LEU A CA 1
ATOM 866 C C . LEU A 1 110 ? -11.595 12.755 8.906 1.00 68.50 110 LEU A C 1
ATOM 868 O O . LEU A 1 110 ? -12.226 13.220 7.961 1.00 68.50 110 LEU A O 1
ATOM 872 N N . CYS A 1 111 ? -10.412 12.168 8.752 1.00 60.97 111 CYS A N 1
ATOM 873 C CA . CYS A 1 111 ? -9.743 11.974 7.465 1.00 60.97 111 CYS A CA 1
ATOM 874 C C . CYS A 1 111 ? -10.162 10.666 6.781 1.00 60.97 111 CYS A C 1
ATOM 876 O O . CYS A 1 111 ? -9.322 9.971 6.212 1.00 60.97 111 CYS A O 1
ATOM 878 N N . ASN A 1 112 ? -11.447 10.319 6.866 1.00 56.25 112 ASN A N 1
ATOM 879 C CA . ASN A 1 112 ? -11.988 9.116 6.249 1.00 56.25 112 ASN A CA 1
ATOM 880 C C . ASN A 1 112 ? -12.854 9.486 5.046 1.00 56.25 112 ASN A C 1
ATOM 882 O O . ASN A 1 112 ? -13.638 10.426 5.091 1.00 56.25 112 ASN A O 1
ATOM 886 N N . SER A 1 113 ? -12.758 8.685 3.988 1.00 52.59 113 SER A N 1
ATOM 887 C CA . SER A 1 113 ? -13.622 8.754 2.804 1.00 52.59 113 SER A CA 1
ATOM 888 C C . SER A 1 113 ? -15.027 8.177 3.038 1.00 52.59 113 SER A C 1
ATOM 890 O O . SER A 1 113 ? -15.789 8.004 2.089 1.00 52.59 113 SER A O 1
ATOM 892 N N . SER A 1 114 ? -15.360 7.828 4.284 1.00 60.47 114 SER A N 1
ATOM 893 C CA . SER A 1 114 ? -16.637 7.237 4.667 1.00 60.47 114 SER A CA 1
ATOM 894 C C . SER A 1 114 ? -17.560 8.278 5.291 1.00 60.47 114 SER A C 1
ATOM 896 O O . SER A 1 114 ? -17.182 8.904 6.279 1.00 60.47 114 SER A O 1
ATOM 898 N N . ASP A 1 115 ? -18.807 8.346 4.822 1.00 72.31 115 ASP A N 1
ATOM 899 C CA . ASP A 1 115 ? -19.898 9.176 5.377 1.00 72.31 115 ASP A CA 1
ATOM 900 C C . ASP A 1 115 ? -20.377 8.698 6.768 1.00 72.31 115 ASP A C 1
ATOM 902 O O . ASP A 1 115 ? -21.529 8.888 7.165 1.00 72.31 115 ASP A O 1
ATOM 906 N N . SER A 1 116 ? -19.534 7.979 7.509 1.00 76.00 116 SER A N 1
ATOM 907 C CA . SER A 1 116 ? -19.854 7.472 8.835 1.00 76.00 116 SER A CA 1
ATOM 908 C C . SER A 1 116 ? -18.617 7.280 9.704 1.00 76.00 116 SER A C 1
ATOM 910 O O . SER A 1 116 ? -17.572 6.860 9.208 1.00 76.00 116 SER A O 1
ATOM 912 N N . THR A 1 117 ? -18.774 7.472 11.013 1.00 78.06 117 THR A N 1
ATOM 913 C CA . THR A 1 117 ? -17.769 7.185 12.040 1.00 78.06 117 THR A CA 1
ATOM 914 C C . THR A 1 117 ? -18.320 6.277 13.139 1.00 78.06 117 THR A C 1
ATOM 916 O O . THR A 1 117 ? -19.510 6.314 13.464 1.00 78.06 117 THR A O 1
ATOM 919 N N . LEU A 1 118 ? -17.449 5.457 13.725 1.00 79.38 118 LEU A N 1
ATOM 920 C CA . LEU A 1 118 ? -17.769 4.623 14.879 1.00 79.38 118 LEU A CA 1
ATOM 921 C C . LEU A 1 118 ? -17.308 5.340 16.144 1.00 79.38 118 LEU A C 1
ATOM 923 O O . LEU A 1 118 ? -16.117 5.590 16.321 1.00 79.38 118 LEU A O 1
ATOM 927 N N . LEU A 1 119 ? -18.247 5.612 17.042 1.00 85.88 119 LEU A N 1
ATOM 928 C CA . LEU A 1 119 ? -17.929 6.096 18.378 1.00 85.88 119 LEU A CA 1
ATOM 929 C C . LEU A 1 119 ? -18.176 4.982 19.375 1.00 85.88 119 LEU A C 1
ATOM 931 O O . LEU A 1 119 ? -19.135 4.216 19.254 1.00 85.88 119 LEU A O 1
ATOM 935 N N . PHE A 1 120 ? -17.340 4.930 20.397 1.00 86.88 120 PHE A N 1
ATOM 936 C CA . PHE A 1 120 ? -17.514 4.010 21.507 1.00 86.88 120 PHE A CA 1
ATOM 937 C C . PHE A 1 120 ? -17.364 4.743 22.823 1.00 86.88 120 PHE A C 1
ATOM 939 O O . PHE A 1 120 ? -16.548 5.656 22.947 1.00 86.88 120 PHE A O 1
ATOM 946 N N . ILE A 1 121 ? -18.171 4.327 23.790 1.00 90.88 121 ILE A N 1
ATOM 947 C CA . ILE A 1 121 ? -18.146 4.828 25.152 1.00 90.88 121 ILE A CA 1
ATOM 948 C C . ILE A 1 121 ? -17.819 3.714 26.125 1.00 90.88 121 ILE A C 1
ATOM 950 O O . ILE A 1 121 ? -18.230 2.569 25.930 1.00 90.88 121 ILE A O 1
ATOM 954 N N . ASP A 1 122 ? -17.127 4.069 27.200 1.00 90.94 122 ASP A N 1
ATOM 955 C CA . ASP A 1 122 ? -16.902 3.155 28.308 1.00 90.94 122 ASP A CA 1
ATOM 956 C C . ASP A 1 122 ? -16.886 3.867 29.664 1.00 90.94 122 ASP A C 1
ATOM 958 O O . ASP A 1 122 ? -16.620 5.065 29.768 1.00 90.94 122 ASP A O 1
ATOM 962 N N . ASN A 1 123 ? -17.168 3.118 30.725 1.00 90.62 123 ASN A N 1
ATOM 963 C CA . ASN A 1 123 ? -17.368 3.668 32.065 1.00 90.62 123 ASN A CA 1
ATOM 964 C C . ASN A 1 123 ? -16.086 3.906 32.891 1.00 90.62 123 ASN A C 1
ATOM 966 O O . ASN A 1 123 ? -16.169 4.042 34.113 1.00 90.62 123 ASN A O 1
ATOM 970 N N . GLY A 1 124 ? -14.887 3.874 32.304 1.00 82.75 124 GLY A N 1
ATOM 971 C CA . GLY A 1 124 ? -13.637 4.018 33.063 1.00 82.75 124 GLY A CA 1
ATOM 972 C C . GLY A 1 124 ? -13.113 2.717 33.666 1.00 82.75 124 GLY A C 1
ATOM 973 O O . GLY A 1 124 ? -11.904 2.514 33.720 1.00 82.75 124 GLY A O 1
ATOM 974 N N . SER A 1 125 ? -14.019 1.840 34.104 1.00 81.31 125 SER A N 1
ATOM 975 C CA . SER A 1 125 ? -13.700 0.505 34.629 1.00 81.31 125 SER A CA 1
ATOM 976 C C . SER A 1 125 ? -13.683 -0.585 33.555 1.00 81.31 125 SER A C 1
ATOM 978 O O . SER A 1 125 ? -13.399 -1.736 33.878 1.00 81.31 125 SER A O 1
ATOM 980 N N . GLU A 1 126 ? -13.993 -0.221 32.304 1.00 75.81 126 GLU A N 1
ATOM 981 C CA . GLU A 1 126 ? -13.977 -1.095 31.122 1.00 75.81 126 GLU A CA 1
ATOM 982 C C . GLU A 1 126 ? -14.959 -2.287 31.223 1.00 75.81 126 GLU A C 1
ATOM 984 O O . GLU A 1 126 ? -14.803 -3.285 30.525 1.00 75.81 126 GLU A O 1
ATOM 989 N N . GLN A 1 127 ? -15.970 -2.197 32.102 1.00 82.56 127 GLN A N 1
ATOM 990 C CA . GLN A 1 127 ? -17.011 -3.226 32.299 1.00 82.56 127 GLN A CA 1
ATOM 991 C C . GLN A 1 127 ? -18.290 -2.957 31.502 1.00 82.56 127 GLN A C 1
ATOM 993 O O . GLN A 1 127 ? -19.024 -3.887 31.182 1.00 82.56 127 GLN A O 1
ATOM 998 N N . ASP A 1 128 ? -18.576 -1.684 31.234 1.00 89.56 128 ASP A N 1
ATOM 999 C CA . ASP A 1 128 ? -19.651 -1.254 30.344 1.00 89.56 128 ASP A CA 1
ATOM 1000 C C . ASP A 1 128 ? -18.986 -0.543 29.173 1.00 89.56 128 ASP A C 1
ATOM 1002 O O . ASP A 1 128 ? -18.395 0.523 29.361 1.00 89.56 128 ASP A O 1
ATOM 1006 N N . VAL A 1 129 ? -19.027 -1.192 28.010 1.00 89.69 129 VAL A N 1
ATOM 1007 C CA . VAL A 1 129 ? -18.437 -0.726 26.759 1.00 89.69 129 VAL A CA 1
ATOM 1008 C C . VAL A 1 129 ? -19.491 -0.857 25.677 1.00 89.69 129 VAL A C 1
ATOM 1010 O O . VAL A 1 129 ? -20.033 -1.944 25.446 1.00 89.69 129 VAL A O 1
ATOM 1013 N N . ARG A 1 130 ? -19.778 0.251 24.996 1.00 91.19 130 ARG A N 1
ATOM 1014 C CA . ARG A 1 130 ? -20.812 0.299 23.964 1.00 91.19 130 ARG A CA 1
ATOM 1015 C C . ARG A 1 130 ? -20.358 1.102 22.758 1.00 91.19 130 ARG A C 1
ATOM 1017 O O . ARG A 1 130 ? -19.671 2.103 22.919 1.00 91.19 130 ARG A O 1
ATOM 1024 N N . ALA A 1 131 ? -20.778 0.704 21.561 1.00 87.94 131 ALA A N 1
ATOM 1025 C CA . ALA A 1 131 ? -20.512 1.438 20.326 1.00 87.94 131 ALA A CA 1
ATOM 1026 C C . ALA A 1 131 ? -21.781 1.814 19.557 1.00 87.94 131 ALA A C 1
ATOM 1028 O O . ALA A 1 131 ? -22.815 1.141 19.644 1.00 87.94 131 ALA A O 1
ATOM 1029 N N . GLY A 1 132 ? -21.666 2.899 18.793 1.00 87.69 132 GLY A N 1
ATOM 1030 C CA . GLY A 1 132 ? -22.684 3.428 17.894 1.00 87.69 132 GLY A CA 1
ATOM 1031 C C . GLY A 1 132 ? -22.057 3.925 16.592 1.00 87.69 132 GLY A C 1
ATOM 1032 O O . GLY A 1 132 ? -20.977 4.516 16.598 1.00 87.69 132 GLY A O 1
ATOM 1033 N N . LEU A 1 133 ? -22.734 3.663 15.473 1.00 84.81 133 LEU A N 1
ATOM 1034 C CA . LEU A 1 133 ? -22.346 4.147 14.149 1.00 84.81 133 LEU A CA 1
ATOM 1035 C C . LEU A 1 133 ? -23.093 5.450 13.857 1.00 84.81 133 LEU A C 1
ATOM 1037 O O . LEU A 1 133 ? -24.322 5.485 13.935 1.00 84.81 133 LEU A O 1
ATOM 1041 N N . PHE A 1 134 ? -22.357 6.494 13.495 1.00 85.44 134 PHE A N 1
ATOM 1042 C CA . PHE A 1 134 ? -22.890 7.829 13.253 1.00 85.44 134 PHE A CA 1
ATOM 1043 C C . PHE A 1 134 ? -22.599 8.242 11.823 1.00 85.44 134 PHE A C 1
ATOM 1045 O O . PHE A 1 134 ? -21.460 8.142 11.384 1.00 85.44 134 PHE A O 1
ATOM 1052 N N . THR A 1 135 ? -23.614 8.710 11.103 1.00 83.69 135 THR A N 1
ATOM 1053 C CA . THR A 1 135 ? -23.422 9.348 9.798 1.00 83.69 135 THR A CA 1
ATOM 1054 C C . THR A 1 135 ? -22.733 10.691 9.989 1.00 83.69 135 THR A C 1
ATOM 1056 O O . THR A 1 135 ? -23.064 11.430 10.919 1.00 83.69 135 THR A O 1
ATOM 1059 N N . THR A 1 136 ? -21.775 10.986 9.123 1.00 77.94 136 THR A N 1
ATOM 1060 C CA . THR A 1 136 ? -20.962 12.193 9.180 1.00 77.94 136 THR A CA 1
ATOM 1061 C C . THR A 1 136 ? -20.981 12.896 7.837 1.00 77.94 136 THR A C 1
ATOM 1063 O O . THR A 1 136 ? -20.594 12.303 6.835 1.00 77.94 136 THR A O 1
ATOM 1066 N N . ASP A 1 137 ? -21.394 14.160 7.856 1.00 79.69 137 ASP A N 1
ATOM 1067 C CA . ASP A 1 137 ? -21.324 15.064 6.710 1.00 79.69 137 ASP A CA 1
ATOM 1068 C C . ASP A 1 137 ? -20.411 16.251 7.061 1.00 79.69 137 ASP A C 1
ATOM 1070 O O . ASP A 1 137 ? -20.397 16.711 8.209 1.00 79.69 137 ASP A O 1
ATOM 1074 N N . ASP A 1 138 ? -19.664 16.778 6.091 1.00 76.88 138 ASP A N 1
ATOM 1075 C CA . ASP A 1 138 ? -18.765 17.916 6.321 1.00 76.88 138 ASP A CA 1
ATOM 1076 C C . ASP A 1 138 ? -19.525 19.152 6.838 1.00 76.88 138 ASP A C 1
ATOM 1078 O O . ASP A 1 138 ? -20.559 19.550 6.292 1.00 76.88 138 ASP A O 1
ATOM 1082 N N . GLY A 1 139 ? -19.028 19.749 7.926 1.00 75.25 139 GLY A N 1
ATOM 1083 C CA . GLY A 1 139 ? -19.668 20.882 8.598 1.00 75.25 139 GLY A CA 1
ATOM 1084 C C . GLY A 1 139 ? -20.956 20.546 9.365 1.00 75.25 139 GLY A C 1
ATOM 1085 O O . GLY A 1 139 ? -21.666 21.464 9.788 1.00 75.25 139 GLY A O 1
ATOM 1086 N N . SER A 1 140 ? -21.286 19.262 9.544 1.00 83.56 140 SER A N 1
ATOM 1087 C CA . SER A 1 140 ? -22.417 18.834 10.375 1.00 83.56 140 SER A CA 1
ATOM 1088 C C . SER A 1 140 ? -22.083 18.833 11.871 1.00 83.56 140 SER A C 1
ATOM 1090 O O . SER A 1 140 ? -20.926 18.721 12.281 1.00 83.56 140 SER A O 1
ATOM 1092 N N . ILE A 1 141 ? -23.134 18.945 12.692 1.00 88.81 141 ILE A N 1
ATOM 1093 C CA . ILE A 1 141 ? -23.066 18.724 14.139 1.00 88.81 141 ILE A CA 1
ATOM 1094 C C . ILE A 1 141 ? -23.770 17.404 14.446 1.00 88.81 141 ILE A C 1
ATOM 1096 O O . ILE A 1 141 ? -24.987 17.288 14.275 1.00 88.81 141 ILE A O 1
ATOM 1100 N N . VAL A 1 142 ? -23.020 16.420 14.929 1.00 90.31 142 VAL A N 1
ATOM 1101 C CA . VAL A 1 142 ? -23.549 15.143 15.408 1.00 90.31 142 VAL A CA 1
ATOM 1102 C C . VAL A 1 142 ? -23.853 15.267 16.900 1.00 90.31 142 VAL A C 1
ATOM 1104 O O . VAL A 1 142 ? -23.042 15.778 17.671 1.00 90.31 142 VAL A O 1
ATOM 1107 N N . ILE A 1 143 ? -25.022 14.785 17.330 1.00 92.31 143 ILE A N 1
ATOM 1108 C CA . ILE A 1 143 ? -25.452 14.822 18.738 1.00 92.31 143 ILE A CA 1
ATOM 1109 C C . ILE A 1 143 ? -25.685 13.386 19.230 1.00 92.31 143 ILE A C 1
ATOM 1111 O O . ILE A 1 143 ? -26.812 12.889 19.140 1.00 92.31 143 ILE A O 1
ATOM 1115 N N . PRO A 1 144 ? -24.643 12.689 19.722 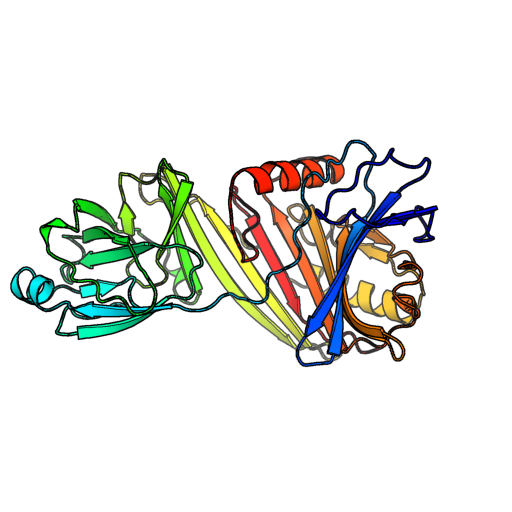1.00 91.62 144 PRO A N 1
ATOM 1116 C CA . PRO A 1 144 ? -24.782 11.336 20.241 1.00 91.62 144 PRO A CA 1
ATOM 1117 C C . PRO A 1 144 ? -25.631 11.284 21.514 1.00 91.62 144 PRO A C 1
ATOM 1119 O O . PRO A 1 144 ? -25.424 12.053 22.457 1.00 91.62 144 PRO A O 1
ATOM 1122 N N . ASN A 1 145 ? -26.549 10.322 21.579 1.00 92.62 145 ASN A N 1
ATOM 1123 C CA . ASN A 1 145 ? -27.320 9.994 22.774 1.00 92.62 145 ASN A CA 1
ATOM 1124 C C . ASN A 1 145 ? -27.006 8.575 23.244 1.00 92.62 145 ASN A C 1
ATOM 1126 O O . ASN A 1 145 ? -26.589 7.724 22.465 1.00 92.62 145 ASN A O 1
ATOM 1130 N N . ASP A 1 146 ? -27.284 8.289 24.515 1.00 91.44 146 ASP A N 1
ATOM 1131 C CA . ASP A 1 146 ? -27.066 6.965 25.113 1.00 91.44 146 ASP A CA 1
ATOM 1132 C C . ASP A 1 146 ? -27.701 5.818 24.303 1.00 91.44 146 ASP A C 1
ATOM 1134 O O . ASP A 1 146 ? -27.093 4.772 24.089 1.00 91.44 146 ASP A O 1
ATOM 1138 N N . SER A 1 147 ? -28.903 6.053 23.767 1.00 92.88 147 SER A N 1
ATOM 1139 C CA . SER A 1 147 ? -29.647 5.088 22.952 1.00 92.88 147 SER A CA 1
ATOM 1140 C C . SER A 1 147 ? -29.002 4.754 21.608 1.00 92.88 147 SER A C 1
ATOM 1142 O O . SER A 1 147 ? -29.413 3.780 20.973 1.00 92.88 147 SER A O 1
ATOM 1144 N N . ASP A 1 148 ? -28.044 5.558 21.148 1.00 92.25 148 ASP A N 1
ATOM 1145 C CA . ASP A 1 148 ? -27.345 5.353 19.878 1.00 92.25 148 ASP A CA 1
ATOM 1146 C C . ASP A 1 148 ? -26.218 4.313 20.024 1.00 92.25 148 ASP A C 1
ATOM 1148 O O . ASP A 1 148 ? -25.845 3.653 19.052 1.00 92.25 148 ASP A O 1
ATOM 1152 N N . PHE A 1 149 ? -25.752 4.073 21.255 1.00 91.94 149 PHE A N 1
ATOM 1153 C CA . PHE A 1 149 ? -24.711 3.102 21.590 1.00 91.94 149 PHE A CA 1
ATOM 1154 C C . PHE A 1 149 ? -25.311 1.724 21.898 1.00 91.94 149 PHE A C 1
ATOM 1156 O O . PHE A 1 149 ? -25.449 1.310 23.051 1.00 91.94 149 PHE A O 1
ATOM 1163 N N . LYS A 1 150 ? -25.714 1.007 20.845 1.00 87.81 150 LYS A N 1
ATOM 1164 C CA . LYS A 1 150 ? -26.473 -0.257 20.947 1.00 87.81 150 LYS A CA 1
ATOM 1165 C C . LYS A 1 150 ? -25.604 -1.511 20.955 1.00 87.81 150 LYS A C 1
ATOM 1167 O O . LYS A 1 150 ? -26.101 -2.591 21.271 1.00 87.81 150 LYS A O 1
ATOM 1172 N N . LEU A 1 151 ? -24.342 -1.396 20.555 1.00 86.31 151 LEU A N 1
ATOM 1173 C CA . LEU A 1 151 ? -23.460 -2.543 20.381 1.00 86.31 151 LEU A CA 1
ATOM 1174 C C . LEU A 1 151 ? -22.643 -2.756 21.648 1.00 86.31 151 LEU A C 1
ATOM 1176 O O . LEU A 1 151 ? -21.744 -1.971 21.918 1.00 86.31 151 LEU A O 1
ATOM 1180 N N . ALA A 1 152 ? -22.935 -3.814 22.404 1.00 88.12 152 ALA A N 1
ATOM 1181 C CA . ALA A 1 152 ? -22.085 -4.220 23.520 1.00 88.12 152 ALA A CA 1
ATOM 1182 C C . ALA A 1 152 ? -20.717 -4.691 23.000 1.00 88.12 152 ALA A C 1
ATOM 1184 O O . ALA A 1 152 ? -20.655 -5.461 22.030 1.00 88.12 152 ALA A O 1
ATOM 1185 N N . GLY A 1 153 ? -19.654 -4.200 23.634 1.00 86.31 153 GLY A N 1
ATOM 1186 C CA . GLY A 1 153 ? -18.274 -4.544 23.319 1.00 86.31 153 GLY A CA 1
ATOM 1187 C C . GLY A 1 153 ? -17.602 -5.338 24.431 1.00 86.31 153 GLY A C 1
ATOM 1188 O O . GLY A 1 153 ? -17.882 -5.128 25.609 1.00 86.31 153 GLY A O 1
ATOM 1189 N N . ASP A 1 154 ? -16.679 -6.209 24.042 1.00 84.62 154 ASP A N 1
ATOM 1190 C CA . ASP A 1 154 ? -15.793 -6.930 24.951 1.00 84.62 154 ASP A CA 1
ATOM 1191 C C . ASP A 1 154 ? -14.366 -6.403 24.800 1.00 84.62 154 ASP A C 1
ATOM 1193 O O . ASP A 1 154 ? -13.900 -6.111 23.696 1.00 84.62 154 ASP A O 1
ATOM 1197 N N . ARG A 1 155 ? -13.643 -6.275 25.912 1.00 81.06 155 ARG A N 1
ATOM 1198 C CA . ARG A 1 155 ? -12.245 -5.836 25.893 1.00 81.06 155 ARG A CA 1
ATOM 1199 C C . ARG A 1 155 ? -11.342 -6.903 25.289 1.00 81.06 155 ARG A C 1
ATOM 1201 O O . ARG A 1 155 ? -11.426 -8.078 25.636 1.00 81.06 155 ARG A O 1
ATOM 1208 N N . ILE A 1 156 ? -10.395 -6.454 24.473 1.00 78.94 156 ILE A N 1
ATOM 1209 C CA . ILE A 1 1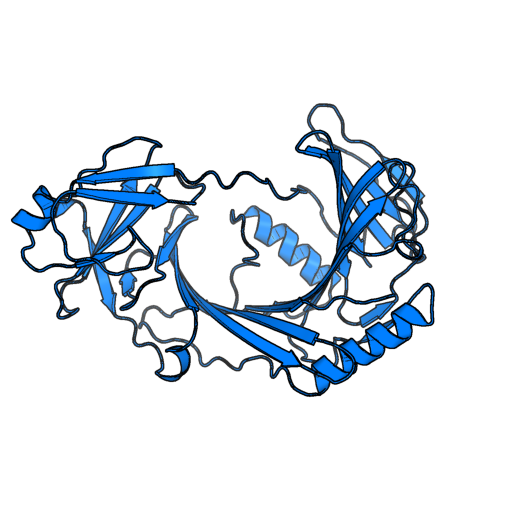56 ? -9.335 -7.307 23.945 1.00 78.94 156 ILE A CA 1
ATOM 1210 C C . ILE A 1 156 ? -8.151 -7.306 24.902 1.00 78.94 156 ILE A C 1
ATOM 1212 O O . ILE A 1 156 ? -7.656 -6.255 25.324 1.00 78.94 156 ILE A O 1
ATOM 1216 N N . ASN A 1 157 ? -7.662 -8.504 25.206 1.00 74.25 157 ASN A N 1
ATOM 1217 C CA . ASN A 1 157 ? -6.435 -8.685 25.964 1.00 74.25 157 ASN A CA 1
ATOM 1218 C C . ASN A 1 157 ? -5.246 -8.677 25.006 1.00 74.25 157 ASN A C 1
ATOM 1220 O O . ASN A 1 157 ? -4.868 -9.700 24.443 1.00 74.25 157 ASN A O 1
ATOM 1224 N N . LEU A 1 158 ? -4.653 -7.502 24.820 1.00 70.62 158 LEU A N 1
ATOM 1225 C CA . LEU A 1 158 ? -3.460 -7.358 23.994 1.00 70.62 158 LEU A CA 1
ATOM 1226 C C . LEU A 1 158 ? -2.221 -7.824 24.772 1.00 70.62 158 LEU A C 1
ATOM 1228 O O . LEU A 1 158 ? -2.038 -7.404 25.920 1.00 70.62 158 LEU A O 1
ATOM 1232 N N . PRO A 1 159 ? -1.336 -8.634 24.168 1.00 66.12 159 PRO A N 1
ATOM 1233 C CA . PRO A 1 159 ? -0.044 -8.965 24.754 1.00 66.12 159 PRO A CA 1
ATOM 1234 C C . PRO A 1 159 ? 0.760 -7.714 25.141 1.00 66.12 159 PRO A C 1
ATOM 1236 O O . PRO A 1 159 ? 0.846 -6.752 24.376 1.00 66.12 159 PRO A O 1
ATOM 1239 N N . ASN A 1 160 ? 1.419 -7.752 26.306 1.00 60.94 160 ASN A N 1
ATOM 1240 C CA . ASN A 1 160 ? 2.234 -6.638 26.816 1.00 60.94 160 ASN A CA 1
ATOM 1241 C C . ASN A 1 160 ? 3.355 -6.190 25.856 1.00 60.94 160 ASN A C 1
ATOM 1243 O O . ASN A 1 160 ? 3.760 -5.032 25.886 1.00 60.94 160 ASN A O 1
ATOM 1247 N N . SER A 1 161 ? 3.841 -7.080 24.988 1.00 59.44 161 SER A N 1
ATOM 1248 C CA . SER A 1 161 ? 4.873 -6.782 23.986 1.00 59.44 161 SER A CA 1
ATOM 1249 C C . SER A 1 161 ? 4.411 -5.833 22.877 1.00 59.44 161 SER A C 1
ATOM 1251 O O . SER A 1 161 ? 5.249 -5.245 22.211 1.00 59.44 161 SER A O 1
ATOM 1253 N N . LEU A 1 162 ? 3.100 -5.647 22.696 1.00 57.78 162 LEU A N 1
ATOM 1254 C CA . LEU A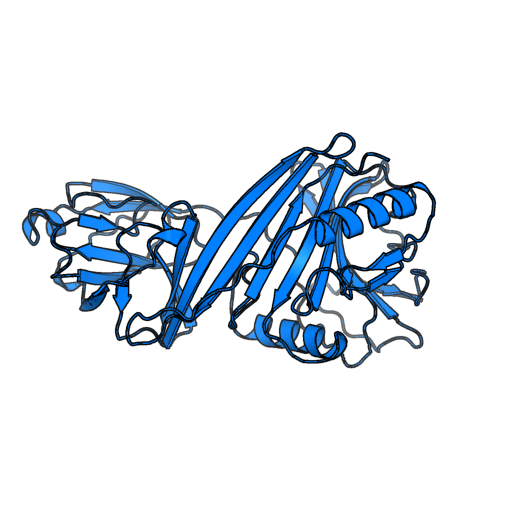 1 162 ? 2.533 -4.747 21.685 1.00 57.78 162 LEU A CA 1
ATOM 1255 C C . LEU A 1 162 ? 2.339 -3.313 22.217 1.00 57.78 162 LEU A C 1
ATOM 1257 O O . LEU A 1 162 ? 1.707 -2.477 21.572 1.00 57.78 162 LEU A O 1
ATOM 1261 N N . TYR A 1 163 ? 2.800 -3.003 23.437 1.00 51.72 163 TYR A N 1
ATOM 1262 C CA . TYR A 1 163 ? 2.462 -1.728 24.074 1.00 51.72 163 TYR A CA 1
ATOM 1263 C C . TYR A 1 163 ? 3.191 -0.502 23.507 1.00 51.72 163 TYR A C 1
ATOM 1265 O O . TYR A 1 163 ? 2.638 0.591 23.637 1.00 51.72 163 TYR A O 1
ATOM 1273 N N . GLU A 1 164 ? 4.340 -0.681 22.847 1.00 51.69 164 GLU A N 1
ATOM 1274 C CA . GLU A 1 164 ? 5.150 0.397 22.246 1.00 51.69 164 GLU A CA 1
ATOM 1275 C C . GLU A 1 164 ? 4.833 0.674 20.762 1.00 51.69 164 GLU A C 1
ATOM 1277 O O . GLU A 1 164 ? 5.426 1.569 20.165 1.00 51.69 164 GLU A O 1
ATOM 1282 N N . GLN A 1 165 ? 3.889 -0.059 20.165 1.00 62.03 165 GLN A N 1
ATOM 1283 C CA . GLN A 1 165 ? 3.592 -0.022 18.729 1.00 62.03 165 GLN A CA 1
ATOM 1284 C C . GLN A 1 165 ? 2.259 0.690 18.428 1.00 62.03 165 GLN A C 1
ATOM 1286 O O . GLN A 1 165 ? 1.358 0.739 19.277 1.00 62.03 165 GLN A O 1
ATOM 1291 N N . SER A 1 166 ? 2.120 1.241 17.214 1.00 66.25 166 SER A N 1
ATOM 1292 C CA . SER A 1 166 ? 0.838 1.790 16.749 1.00 66.25 166 SER A CA 1
ATOM 1293 C C . SER A 1 166 ? -0.096 0.634 16.419 1.00 66.25 166 SER A C 1
ATOM 1295 O O . SER A 1 166 ? 0.192 -0.180 15.544 1.00 66.25 166 SER A O 1
ATOM 1297 N N . LEU A 1 167 ? -1.211 0.568 17.141 1.00 70.25 167 LEU A N 1
ATOM 1298 C CA . LEU A 1 167 ? -2.210 -0.480 17.000 1.00 70.25 167 LEU A CA 1
ATOM 1299 C C . LEU A 1 167 ? -3.481 0.116 16.415 1.00 70.25 167 LEU A C 1
ATOM 1301 O O . LEU A 1 167 ? -3.955 1.148 16.882 1.00 70.25 167 LEU A O 1
ATOM 1305 N N . THR A 1 168 ? -4.038 -0.532 15.399 1.00 74.81 168 THR A N 1
ATOM 1306 C CA . THR A 1 168 ? -5.368 -0.192 14.886 1.00 74.81 168 THR A CA 1
ATOM 1307 C C . THR A 1 168 ? -6.178 -1.456 14.706 1.00 74.81 168 THR A C 1
ATOM 1309 O O . THR A 1 168 ? -5.740 -2.362 14.009 1.00 74.81 168 THR A O 1
ATOM 1312 N N . ILE A 1 169 ? -7.353 -1.531 15.317 1.00 75.62 169 ILE A N 1
ATOM 1313 C CA . ILE A 1 169 ? -8.299 -2.612 15.055 1.00 75.62 169 ILE A CA 1
ATOM 1314 C C . ILE A 1 169 ? -9.289 -2.144 14.030 1.00 75.62 169 ILE A C 1
ATOM 1316 O O . ILE A 1 169 ? -9.856 -1.069 14.168 1.00 75.62 169 ILE A O 1
ATOM 1320 N N . PHE A 1 170 ? -9.531 -2.980 13.042 1.00 76.06 170 PHE A N 1
ATOM 1321 C CA . PHE A 1 170 ? -10.541 -2.756 12.046 1.00 76.06 170 PHE A CA 1
ATOM 1322 C C . PHE A 1 170 ? -11.655 -3.786 12.182 1.00 76.06 170 PHE A C 1
ATOM 1324 O O . PHE A 1 170 ? -11.424 -4.981 12.377 1.00 76.06 170 PHE A O 1
ATOM 1331 N N . HIS A 1 171 ? -12.872 -3.292 12.035 1.00 73.56 171 HIS A N 1
ATOM 1332 C CA . HIS A 1 171 ? -14.115 -4.026 12.135 1.00 73.56 171 HIS A CA 1
ATOM 1333 C C . HIS A 1 171 ? -14.816 -3.918 10.797 1.00 73.56 171 HIS A C 1
ATOM 1335 O O . HIS A 1 171 ? -15.031 -2.814 10.296 1.00 73.56 171 HIS A O 1
ATOM 1341 N N . ILE A 1 172 ? -15.189 -5.055 10.225 1.00 71.75 172 ILE A N 1
ATOM 1342 C CA . ILE A 1 172 ? -15.977 -5.086 8.998 1.00 71.75 172 ILE A CA 1
ATOM 1343 C C . ILE A 1 172 ? -17.366 -5.594 9.351 1.00 71.75 172 ILE A C 1
ATOM 1345 O O . ILE A 1 172 ? -17.523 -6.718 9.842 1.00 71.75 172 ILE A O 1
ATOM 1349 N N . ASN A 1 173 ? -18.388 -4.775 9.113 1.00 66.62 173 ASN A N 1
ATOM 1350 C CA . ASN A 1 173 ? -19.769 -5.196 9.331 1.00 66.62 173 ASN A CA 1
ATOM 1351 C C . ASN A 1 173 ? -20.315 -6.009 8.140 1.00 66.62 173 ASN A C 1
ATOM 1353 O O . ASN A 1 173 ? -19.672 -6.143 7.102 1.00 66.62 173 ASN A O 1
ATOM 1357 N N . GLN A 1 174 ? -21.533 -6.539 8.272 1.00 67.19 174 GLN A N 1
ATOM 1358 C CA . GLN A 1 174 ? -22.170 -7.368 7.233 1.00 67.19 174 GLN A CA 1
ATOM 1359 C C . GLN A 1 174 ? -22.384 -6.650 5.890 1.00 67.19 174 GLN A C 1
ATOM 1361 O O . GLN A 1 174 ? -22.551 -7.311 4.868 1.00 67.19 174 GLN A O 1
ATOM 1366 N N . ASN A 1 175 ? -22.367 -5.317 5.885 1.00 64.38 175 ASN A N 1
ATOM 1367 C CA . ASN A 1 175 ? -22.515 -4.495 4.686 1.00 64.38 175 ASN A CA 1
ATOM 1368 C C . ASN A 1 175 ? -21.160 -4.118 4.063 1.00 64.38 175 ASN A C 1
ATOM 1370 O O . ASN A 1 175 ? -21.126 -3.312 3.137 1.00 64.38 175 ASN A O 1
ATOM 1374 N N . GLY A 1 176 ? -20.048 -4.657 4.577 1.00 62.84 176 GLY A N 1
ATOM 1375 C CA . GLY A 1 176 ? -18.700 -4.344 4.104 1.00 62.84 176 GLY A CA 1
ATOM 1376 C C . GLY A 1 176 ? -18.182 -2.977 4.554 1.00 62.84 176 GLY A C 1
ATOM 1377 O O . GLY A 1 176 ? -17.149 -2.535 4.060 1.00 62.84 176 GLY A O 1
ATOM 1378 N N . GLN A 1 177 ? -18.868 -2.297 5.480 1.00 63.16 177 GLN A N 1
ATOM 1379 C CA . GLN A 1 177 ? -18.372 -1.035 6.024 1.00 63.16 177 GLN A CA 1
ATOM 1380 C C . GLN A 1 177 ? -17.215 -1.324 6.981 1.00 63.16 177 GLN A C 1
ATOM 1382 O O . GLN A 1 177 ? -17.350 -2.153 7.886 1.00 63.16 177 GLN A O 1
ATOM 1387 N N . VAL A 1 178 ? -16.098 -0.632 6.761 1.00 66.44 178 VAL A N 1
ATOM 1388 C CA . VAL A 1 178 ? -14.885 -0.724 7.574 1.00 66.44 178 VAL A CA 1
ATOM 1389 C C . VAL A 1 178 ? -14.929 0.357 8.651 1.00 66.44 178 VAL A C 1
ATOM 1391 O O . VAL A 1 178 ? -15.159 1.526 8.359 1.00 66.44 178 VAL A O 1
ATOM 1394 N N . MET A 1 179 ? -14.706 -0.036 9.899 1.00 69.88 179 MET A N 1
ATOM 1395 C CA . MET A 1 179 ? -14.625 0.851 11.062 1.00 69.88 179 MET A CA 1
ATOM 1396 C C . MET A 1 179 ? -13.296 0.599 11.770 1.00 69.88 179 MET A C 1
ATOM 1398 O O . MET A 1 179 ? -12.849 -0.543 11.783 1.00 69.88 179 MET A O 1
ATOM 1402 N N . SER A 1 180 ? -12.670 1.609 12.377 1.00 72.81 180 SER A N 1
ATOM 1403 C CA . SER A 1 180 ? -11.349 1.453 13.003 1.00 72.81 180 SER A CA 1
ATOM 1404 C C . SER A 1 180 ? -11.254 2.030 14.418 1.00 72.81 180 SER A C 1
ATOM 1406 O O . SER A 1 180 ? -11.824 3.081 14.695 1.00 72.81 180 SER A O 1
ATOM 1408 N N . GLN A 1 181 ? -10.474 1.386 15.288 1.00 74.31 181 GLN A N 1
ATOM 1409 C CA . GLN A 1 181 ? -10.103 1.850 16.628 1.00 74.31 181 GLN A CA 1
ATOM 1410 C C . GLN A 1 181 ? -8.580 1.942 16.736 1.00 74.31 181 GLN A C 1
ATOM 1412 O O . GLN A 1 181 ? -7.904 0.935 16.560 1.00 74.31 181 GLN A O 1
ATOM 1417 N N . SER A 1 182 ? -8.040 3.120 17.051 1.00 71.81 182 SER A N 1
ATOM 1418 C CA . SER A 1 182 ? -6.591 3.352 17.193 1.00 71.81 182 SER A CA 1
ATOM 1419 C C . SER A 1 182 ? -6.160 3.735 18.616 1.00 71.81 182 SER A C 1
ATOM 1421 O O . SER A 1 182 ? -4.970 3.898 18.888 1.00 71.81 182 SER A O 1
ATOM 1423 N N . SER A 1 183 ? -7.111 3.881 19.545 1.00 69.19 183 SER A N 1
ATOM 1424 C CA . SER A 1 183 ? -6.859 4.287 20.928 1.00 69.19 183 SER A CA 1
ATOM 1425 C C . SER A 1 183 ? -7.091 3.137 21.908 1.00 69.19 183 SER A C 1
ATOM 1427 O O . SER A 1 183 ? -7.953 2.285 21.713 1.00 69.19 183 SER A O 1
ATOM 1429 N N . LYS A 1 184 ? -6.282 3.096 22.974 1.00 73.56 184 LYS A N 1
ATOM 1430 C CA . LYS A 1 184 ? -6.403 2.102 24.051 1.00 73.56 184 LYS A CA 1
ATOM 1431 C C . LYS A 1 184 ? -7.352 2.604 25.150 1.00 73.56 184 LYS A C 1
ATOM 1433 O O . LYS A 1 184 ? -7.332 3.804 25.445 1.00 73.56 184 LYS A O 1
ATOM 1438 N N . PRO A 1 185 ? -8.061 1.700 25.854 1.00 77.56 185 PRO A N 1
ATOM 1439 C CA . PRO A 1 185 ? -8.224 0.256 25.592 1.00 77.56 185 PRO A CA 1
ATOM 1440 C C . PRO A 1 185 ? -8.995 -0.038 24.290 1.00 77.56 185 PRO A C 1
ATOM 1442 O O . PRO A 1 185 ? -9.764 0.797 23.834 1.00 77.56 185 PRO A O 1
ATOM 1445 N N . MET A 1 186 ? -8.776 -1.223 23.705 1.00 80.50 186 MET A N 1
ATOM 1446 C CA . MET A 1 186 ? -9.414 -1.645 22.450 1.00 80.50 186 MET A CA 1
ATOM 1447 C C . MET A 1 186 ? -10.454 -2.747 22.685 1.00 80.50 186 MET A C 1
ATOM 1449 O O . MET A 1 186 ? -10.284 -3.588 23.577 1.00 80.50 186 MET A O 1
ATOM 1453 N N . TYR A 1 187 ? -11.502 -2.760 21.860 1.00 81.75 187 TYR A N 1
ATOM 1454 C CA . TYR A 1 187 ? -12.687 -3.594 22.072 1.00 81.75 187 TYR A CA 1
ATOM 1455 C C . TYR A 1 187 ? -13.113 -4.350 20.808 1.00 81.75 187 TYR A C 1
ATOM 1457 O O . TYR A 1 187 ? -12.913 -3.862 19.701 1.00 81.75 187 TYR A O 1
ATOM 1465 N N . ILE A 1 188 ? -13.736 -5.520 20.956 1.00 82.06 188 ILE A N 1
ATOM 1466 C CA . ILE A 1 188 ? -14.455 -6.223 19.883 1.00 82.06 188 ILE A CA 1
ATOM 1467 C C . ILE A 1 188 ? -15.959 -6.061 20.057 1.00 82.06 188 ILE A C 1
ATOM 1469 O O . ILE A 1 188 ? -16.451 -6.081 21.181 1.00 82.06 188 ILE A O 1
ATOM 1473 N N . PHE A 1 189 ? -16.705 -6.002 18.954 1.00 80.00 189 PHE A N 1
ATOM 1474 C CA . PHE A 1 189 ? -18.162 -5.980 18.995 1.00 80.00 189 PHE A CA 1
ATOM 1475 C C . PHE A 1 189 ? -18.726 -7.278 18.411 1.00 80.00 189 PHE A C 1
ATOM 1477 O O . PHE A 1 189 ? -18.173 -7.902 17.501 1.00 80.00 189 PHE A O 1
ATOM 1484 N N . SER A 1 190 ? -19.834 -7.746 18.978 1.00 70.62 190 SER A N 1
ATOM 1485 C CA . SER A 1 190 ? -20.455 -9.031 18.610 1.00 70.62 190 SER A CA 1
ATOM 1486 C C . SER A 1 190 ? -21.022 -9.068 17.184 1.00 70.62 190 SER A C 1
ATOM 1488 O O . SER A 1 190 ? -21.278 -10.145 16.656 1.00 70.62 190 SER A O 1
ATOM 1490 N N . HIS A 1 191 ? -21.215 -7.905 16.559 1.00 69.31 191 HIS A N 1
ATOM 1491 C CA . HIS A 1 191 ? -21.831 -7.769 15.238 1.00 69.31 191 HIS A CA 1
ATOM 1492 C C . HIS A 1 191 ? -20.814 -7.668 14.090 1.00 69.31 191 HIS A C 1
ATOM 1494 O O . HIS A 1 191 ? -21.221 -7.592 12.927 1.00 69.31 191 HIS A O 1
ATOM 1500 N N . ASP A 1 192 ? -19.512 -7.683 14.388 1.00 68.31 192 ASP A N 1
ATOM 1501 C CA . ASP A 1 192 ? -18.488 -7.629 13.347 1.00 68.31 192 ASP A CA 1
ATOM 1502 C C . ASP A 1 192 ? -18.339 -8.997 12.681 1.00 68.31 192 ASP A C 1
ATOM 1504 O O . ASP A 1 192 ? -18.295 -10.036 13.343 1.00 68.31 192 ASP A O 1
ATOM 1508 N N . THR A 1 193 ? -18.231 -8.988 11.357 1.00 62.72 193 THR A N 1
ATOM 1509 C CA . THR A 1 193 ? -18.036 -10.202 10.555 1.00 62.72 193 THR A CA 1
ATOM 1510 C C . THR A 1 193 ? -16.571 -10.598 10.452 1.00 62.72 193 THR A C 1
ATOM 1512 O O . THR A 1 193 ? -16.264 -11.786 10.402 1.00 62.72 193 THR A O 1
ATOM 1515 N N . LEU A 1 194 ? -15.675 -9.611 10.465 1.00 62.12 194 LEU A N 1
ATOM 1516 C CA . LEU A 1 194 ? -14.226 -9.766 10.430 1.00 62.12 194 LEU A CA 1
ATOM 1517 C C . LEU A 1 194 ? -13.599 -8.699 11.321 1.00 62.12 194 LEU A C 1
ATOM 1519 O O . LEU A 1 194 ? -14.035 -7.544 11.325 1.00 62.12 194 LEU A O 1
ATOM 1523 N N . LYS A 1 195 ? -12.577 -9.108 12.068 1.00 71.12 195 LYS A N 1
ATOM 1524 C CA . LYS A 1 195 ? -11.841 -8.271 13.011 1.00 71.12 195 LYS A CA 1
ATOM 1525 C C . LYS A 1 195 ? -10.371 -8.500 12.758 1.00 71.12 195 LYS A C 1
ATOM 1527 O O . LYS A 1 195 ? -9.929 -9.648 12.771 1.00 71.12 195 LYS A O 1
ATOM 1532 N N . TYR A 1 196 ? -9.630 -7.433 12.528 1.00 70.25 196 TYR A N 1
ATOM 1533 C CA . TYR A 1 196 ? -8.189 -7.529 12.391 1.00 70.25 196 TYR A CA 1
ATOM 1534 C C . TYR A 1 196 ? -7.507 -6.431 13.171 1.00 70.25 196 TYR A C 1
ATOM 1536 O O . TYR A 1 196 ? -8.050 -5.338 13.287 1.00 70.25 196 TYR A O 1
ATOM 1544 N N . TYR A 1 197 ? -6.323 -6.713 13.698 1.00 71.94 197 TYR A N 1
ATOM 1545 C CA . TYR A 1 197 ? -5.455 -5.670 14.207 1.00 71.94 197 TYR A CA 1
ATOM 1546 C C . TYR A 1 197 ? -4.265 -5.484 13.281 1.00 71.94 197 TYR A C 1
ATOM 1548 O O . TYR A 1 197 ? -3.682 -6.445 12.783 1.00 71.94 197 TYR A O 1
ATOM 1556 N N . LEU A 1 198 ? -3.940 -4.222 13.062 1.00 69.88 198 LEU A N 1
ATOM 1557 C CA . LEU A 1 198 ? -2.736 -3.750 12.425 1.00 69.88 198 LEU A CA 1
ATOM 1558 C C . LEU A 1 198 ? -1.738 -3.388 13.518 1.00 69.88 198 LEU A C 1
ATOM 1560 O O . LEU A 1 198 ? -2.063 -2.627 14.431 1.00 69.88 198 LEU A O 1
ATOM 1564 N N . ASN A 1 199 ? -0.537 -3.926 13.399 1.00 68.88 199 ASN A N 1
ATOM 1565 C CA . ASN A 1 199 ? 0.606 -3.600 14.221 1.00 68.88 199 ASN A CA 1
ATOM 1566 C C . ASN A 1 199 ? 1.677 -2.928 13.369 1.00 68.88 199 ASN A C 1
ATOM 1568 O O . ASN A 1 199 ? 2.186 -3.554 12.437 1.00 68.88 199 ASN A O 1
ATOM 1572 N N . SER A 1 200 ? 2.024 -1.688 13.697 1.00 67.12 200 SER A N 1
ATOM 1573 C CA . SER A 1 200 ? 3.072 -0.951 12.999 1.00 67.12 200 SER A CA 1
ATOM 1574 C C . SER A 1 200 ? 4.319 -0.819 13.862 1.00 67.12 200 SER A C 1
ATOM 1576 O O . SER A 1 200 ? 4.269 -0.282 14.970 1.00 67.12 200 SER A O 1
ATOM 1578 N N . GLU A 1 201 ? 5.453 -1.238 13.317 1.00 65.75 201 GLU A N 1
ATOM 1579 C CA . GLU A 1 201 ? 6.770 -1.073 13.923 1.00 65.75 201 GLU A CA 1
ATOM 1580 C C . GLU A 1 201 ? 7.682 -0.319 12.962 1.00 65.75 201 GLU A C 1
ATOM 1582 O O . GLU A 1 201 ? 7.722 -0.617 11.769 1.00 65.75 201 GLU A O 1
ATOM 1587 N N . SER A 1 202 ? 8.426 0.653 13.481 1.00 67.44 202 SER A N 1
ATOM 1588 C CA . SER A 1 202 ? 9.424 1.386 12.712 1.00 67.44 202 SER A CA 1
ATOM 1589 C C . SER A 1 202 ? 10.791 1.234 13.358 1.00 67.44 202 SER A C 1
ATOM 1591 O O . SER A 1 202 ? 10.963 1.648 14.505 1.00 67.44 202 SER A O 1
ATOM 1593 N N . ASN A 1 203 ? 11.764 0.715 12.617 1.00 64.25 203 ASN A N 1
ATOM 1594 C CA . ASN A 1 203 ? 13.151 0.656 13.063 1.00 64.25 203 ASN A CA 1
ATOM 1595 C C . ASN A 1 203 ? 14.038 1.413 12.086 1.00 64.25 203 ASN A C 1
ATOM 1597 O O . ASN A 1 203 ? 13.976 1.184 10.879 1.00 64.25 203 ASN A O 1
ATOM 1601 N N . THR A 1 204 ? 14.902 2.275 12.609 1.00 64.31 204 THR A N 1
ATOM 1602 C CA . THR A 1 204 ? 15.938 2.936 11.815 1.00 64.31 204 THR A CA 1
ATOM 1603 C C . THR A 1 204 ? 17.250 2.206 12.025 1.00 64.31 204 THR A C 1
ATOM 1605 O O . THR A 1 204 ? 17.742 2.126 13.151 1.00 64.31 204 THR A O 1
ATOM 1608 N N . VAL A 1 205 ? 17.834 1.709 10.941 1.00 57.03 205 VAL A N 1
ATOM 1609 C CA . VAL A 1 205 ? 19.163 1.107 10.952 1.00 57.03 205 VAL A CA 1
ATOM 1610 C C . VAL A 1 205 ? 20.094 2.047 10.195 1.00 57.03 205 VAL A C 1
ATOM 1612 O O . VAL A 1 205 ? 19.944 2.296 8.998 1.00 57.03 205 VAL A O 1
ATOM 1615 N N . ALA A 1 206 ? 21.048 2.618 10.924 1.00 55.31 206 ALA A N 1
ATOM 1616 C CA . ALA A 1 206 ? 22.123 3.403 10.337 1.00 55.31 206 ALA A CA 1
ATOM 1617 C C . ALA A 1 206 ? 23.320 2.479 10.093 1.00 55.31 206 ALA A C 1
ATOM 1619 O O . ALA A 1 206 ? 23.873 1.922 11.043 1.00 55.31 206 ALA A O 1
ATOM 1620 N N . SER A 1 207 ? 23.722 2.329 8.834 1.00 53.31 207 SER A N 1
ATOM 1621 C CA . SER A 1 207 ? 24.998 1.715 8.459 1.00 53.31 207 SER A CA 1
ATOM 1622 C C . SER A 1 207 ? 25.986 2.801 8.018 1.00 53.31 207 SER A C 1
ATOM 1624 O O . SER A 1 207 ? 25.617 3.963 7.841 1.00 53.31 207 SER A O 1
ATOM 1626 N N . SER A 1 208 ? 27.262 2.446 7.847 1.00 48.94 208 SER A N 1
ATOM 1627 C CA . SER A 1 208 ? 28.289 3.389 7.383 1.00 48.94 208 SER A CA 1
ATOM 1628 C C . SER A 1 208 ? 28.077 3.886 5.950 1.00 48.94 208 SER A C 1
ATOM 1630 O O . SER A 1 208 ? 28.662 4.901 5.582 1.00 48.94 208 SER A O 1
ATOM 1632 N N . GLU A 1 209 ? 27.272 3.178 5.157 1.00 48.00 209 GLU A N 1
ATOM 1633 C CA . GLU A 1 209 ? 27.097 3.422 3.719 1.00 48.00 209 GLU A CA 1
ATOM 1634 C C . GLU A 1 209 ? 25.658 3.828 3.369 1.00 48.00 209 GLU A C 1
ATOM 1636 O O . GLU A 1 209 ? 25.446 4.576 2.421 1.00 48.00 209 GLU A O 1
ATOM 1641 N N . PHE A 1 210 ? 24.676 3.420 4.181 1.00 53.47 210 PHE A N 1
ATOM 1642 C CA . PHE A 1 210 ? 23.254 3.661 3.942 1.00 53.47 210 PHE A CA 1
ATOM 1643 C C . PHE A 1 210 ? 22.499 3.952 5.244 1.00 53.47 210 PHE A C 1
ATOM 1645 O O . PHE A 1 210 ? 22.650 3.241 6.243 1.00 53.47 210 PHE A O 1
ATOM 1652 N N . ASN A 1 211 ? 21.624 4.958 5.210 1.00 56.34 211 ASN A N 1
ATOM 1653 C CA . ASN A 1 211 ? 20.585 5.143 6.221 1.00 56.34 211 ASN A CA 1
ATOM 1654 C C . ASN A 1 211 ? 19.300 4.530 5.687 1.00 56.34 211 ASN A C 1
ATOM 1656 O O . ASN A 1 211 ? 18.800 4.993 4.659 1.00 56.34 211 ASN A O 1
ATOM 1660 N N . TRP A 1 212 ? 18.760 3.533 6.385 1.00 60.16 212 TRP A N 1
ATOM 1661 C CA . TRP A 1 212 ? 17.464 2.983 6.030 1.00 60.16 212 TRP A CA 1
ATOM 1662 C C . TRP A 1 212 ? 16.518 2.928 7.221 1.00 60.16 212 TRP A C 1
ATOM 1664 O O . TRP A 1 212 ? 16.905 2.646 8.357 1.00 60.16 212 TRP A O 1
ATOM 1674 N N . ALA A 1 213 ? 15.256 3.241 6.948 1.00 61.78 213 ALA A N 1
ATOM 1675 C CA . ALA A 1 213 ? 14.167 3.049 7.887 1.00 61.78 213 ALA A CA 1
ATOM 1676 C C . ALA A 1 213 ? 13.308 1.892 7.394 1.00 61.78 213 ALA A C 1
ATOM 1678 O O . ALA A 1 213 ? 12.862 1.883 6.247 1.00 61.78 213 ALA A O 1
ATOM 1679 N N . THR A 1 214 ? 13.082 0.926 8.272 1.00 62.78 214 THR A N 1
ATOM 1680 C CA . THR A 1 214 ? 12.078 -0.112 8.086 1.00 62.78 214 THR A CA 1
ATOM 1681 C C . THR A 1 214 ? 10.785 0.333 8.722 1.00 62.78 214 THR A C 1
ATOM 1683 O O . THR A 1 214 ? 10.776 0.768 9.869 1.00 62.78 214 THR A O 1
ATOM 1686 N N . HIS A 1 215 ? 9.694 0.184 7.990 1.00 64.44 215 HIS A N 1
ATOM 1687 C CA . HIS A 1 215 ? 8.351 0.259 8.536 1.00 64.44 215 HIS A CA 1
ATOM 1688 C C . HIS A 1 215 ? 7.689 -1.074 8.262 1.00 64.44 215 HIS A C 1
ATOM 1690 O O . HIS A 1 215 ? 7.430 -1.395 7.102 1.00 64.44 215 HIS A O 1
ATOM 1696 N N . SER A 1 216 ? 7.454 -1.850 9.313 1.00 64.56 216 SER A N 1
ATOM 1697 C CA . SER A 1 216 ? 6.696 -3.082 9.219 1.00 64.56 216 SER A CA 1
ATOM 1698 C C . SER A 1 216 ? 5.255 -2.858 9.653 1.00 64.56 216 SER A C 1
ATOM 1700 O O . SER A 1 216 ? 5.004 -2.213 10.665 1.00 64.56 216 SER A O 1
ATOM 1702 N N . ASN A 1 217 ? 4.311 -3.365 8.875 1.00 65.75 217 ASN A N 1
ATOM 1703 C CA . ASN A 1 217 ? 2.883 -3.302 9.153 1.00 65.75 217 ASN A CA 1
ATOM 1704 C C . ASN A 1 217 ? 2.351 -4.720 9.108 1.00 65.75 217 ASN A C 1
ATOM 1706 O O . ASN A 1 217 ? 2.374 -5.343 8.054 1.00 65.75 217 ASN A O 1
ATOM 1710 N N . THR A 1 218 ? 1.888 -5.231 10.238 1.00 65.38 218 THR A N 1
ATOM 1711 C CA . THR A 1 218 ? 1.375 -6.593 10.342 1.00 65.38 218 THR A CA 1
ATOM 1712 C C . THR A 1 218 ? -0.115 -6.570 10.581 1.00 65.38 218 THR A C 1
ATOM 1714 O O . THR A 1 218 ? -0.548 -6.018 11.584 1.00 65.38 218 THR A O 1
ATOM 1717 N N . THR A 1 219 ? -0.885 -7.227 9.729 1.00 69.56 219 THR A N 1
ATOM 1718 C CA . THR A 1 219 ? -2.313 -7.446 9.943 1.00 69.56 219 THR A CA 1
ATOM 1719 C C . THR A 1 219 ? -2.544 -8.847 10.477 1.00 69.56 219 THR A C 1
ATOM 1721 O O . THR A 1 219 ? -1.943 -9.790 9.973 1.00 69.56 219 THR A O 1
ATOM 1724 N N . GLN A 1 220 ? -3.416 -9.002 11.467 1.00 70.25 220 GLN A N 1
ATOM 1725 C CA . GLN A 1 220 ? -3.796 -10.303 12.015 1.00 70.25 220 GLN A CA 1
ATOM 1726 C C . GLN A 1 220 ? -5.265 -10.366 12.376 1.00 70.25 220 GLN A C 1
ATOM 1728 O O . GLN A 1 220 ? -5.824 -9.381 12.852 1.00 70.25 220 GLN A O 1
ATOM 1733 N N . ILE A 1 221 ? -5.870 -11.538 12.202 1.00 71.75 221 ILE A N 1
ATOM 1734 C CA . ILE A 1 221 ? -7.267 -11.774 12.571 1.00 71.75 221 ILE A CA 1
ATOM 1735 C C . ILE A 1 221 ? -7.385 -11.892 14.095 1.00 71.75 221 ILE A C 1
ATOM 1737 O O . ILE A 1 221 ? -6.587 -12.564 14.745 1.00 71.75 221 ILE A O 1
ATOM 1741 N N . ILE A 1 222 ? -8.399 -11.239 14.661 1.00 71.88 222 ILE A N 1
ATOM 1742 C CA . ILE A 1 222 ? -8.788 -11.407 16.063 1.00 71.88 222 ILE A CA 1
ATOM 1743 C C . ILE A 1 222 ? -9.929 -12.418 16.110 1.00 71.88 222 ILE A C 1
ATOM 1745 O O . ILE A 1 222 ? -10.973 -12.215 15.477 1.00 71.88 222 ILE A O 1
ATOM 1749 N N . GLU A 1 223 ? -9.749 -13.498 16.868 1.00 70.75 223 GLU A N 1
ATOM 1750 C CA . GLU A 1 223 ? -10.802 -14.491 17.053 1.00 70.75 223 GLU A CA 1
ATOM 1751 C C . GLU A 1 223 ? -11.980 -13.920 17.857 1.00 70.75 223 GLU A C 1
ATOM 1753 O O . GLU A 1 223 ? -11.877 -12.921 18.571 1.00 70.75 223 GLU A O 1
ATOM 1758 N N . MET A 1 224 ? -13.142 -14.575 17.783 1.00 66.12 224 MET A N 1
ATOM 1759 C CA . MET A 1 224 ? -14.325 -14.142 18.539 1.00 66.12 224 MET A CA 1
ATOM 1760 C C . MET A 1 224 ? -14.124 -14.177 20.061 1.00 66.12 224 MET A C 1
ATOM 1762 O O . MET A 1 224 ? -14.844 -13.474 20.763 1.00 66.12 224 MET A O 1
ATOM 1766 N N . SER A 1 225 ? -13.168 -14.964 20.566 1.00 66.69 225 SER A N 1
ATOM 1767 C CA . SER A 1 225 ? -12.783 -14.978 21.982 1.00 66.69 225 SER A CA 1
ATOM 1768 C C . SER A 1 225 ? -11.999 -13.732 22.413 1.00 66.69 225 SER A C 1
ATOM 1770 O O . SER A 1 225 ? -11.778 -13.544 23.606 1.00 66.69 225 SER A O 1
ATOM 1772 N N . GLY A 1 226 ? -11.577 -12.889 21.464 1.00 65.19 226 GLY A N 1
ATOM 1773 C CA . GLY A 1 226 ? -10.633 -11.801 21.705 1.00 65.19 226 GLY A CA 1
ATOM 1774 C C . GLY A 1 226 ? -9.177 -12.266 21.758 1.00 65.19 226 GLY A C 1
ATOM 1775 O O . GLY A 1 226 ? -8.299 -11.445 22.022 1.00 65.19 226 GLY A O 1
ATOM 1776 N N . ASP A 1 227 ? -8.921 -13.552 21.498 1.00 70.31 227 ASP A N 1
ATOM 1777 C CA . ASP A 1 227 ? -7.570 -14.077 21.363 1.00 70.31 227 ASP A CA 1
ATOM 1778 C C . ASP A 1 227 ? -6.959 -13.658 20.024 1.00 70.31 227 ASP A C 1
ATOM 1780 O O . ASP A 1 227 ? -7.630 -13.514 18.996 1.00 70.31 227 ASP A O 1
ATOM 1784 N N . ILE A 1 228 ? -5.649 -13.457 20.068 1.00 68.12 228 ILE A N 1
ATOM 1785 C CA . ILE A 1 228 ? -4.821 -13.078 18.935 1.00 68.12 228 ILE A CA 1
ATOM 1786 C C . ILE A 1 228 ? -3.891 -14.250 18.636 1.00 68.12 228 ILE A C 1
ATOM 1788 O O . ILE A 1 228 ? -3.213 -14.746 19.542 1.00 68.12 228 ILE A O 1
ATOM 1792 N N . GLU A 1 229 ? -3.837 -14.680 17.374 1.00 64.31 229 GLU A N 1
ATOM 1793 C CA . GLU A 1 229 ? -2.853 -15.675 16.954 1.00 64.31 229 GLU A CA 1
ATOM 1794 C C . GLU A 1 229 ? -1.423 -15.169 17.230 1.00 64.31 229 GLU A C 1
ATOM 1796 O O . GLU A 1 229 ? -1.116 -14.004 16.971 1.00 64.31 229 GLU A O 1
ATOM 1801 N N . PRO A 1 230 ? -0.511 -16.010 17.754 1.00 59.03 230 PRO A N 1
ATOM 1802 C CA . PRO A 1 230 ? 0.865 -15.600 17.988 1.00 59.03 230 PRO A CA 1
ATOM 1803 C C . PRO A 1 230 ? 1.552 -15.169 16.690 1.00 59.03 230 PRO A C 1
ATOM 1805 O O . PRO A 1 230 ? 1.746 -15.966 15.771 1.00 59.03 230 PRO A O 1
ATOM 1808 N N . TYR A 1 231 ? 1.987 -13.915 16.652 1.00 63.50 231 TYR A N 1
ATOM 1809 C CA . TYR A 1 231 ? 2.754 -13.376 15.543 1.00 63.50 231 TYR A CA 1
ATOM 1810 C C . TYR A 1 231 ? 4.247 -13.626 15.697 1.00 63.50 231 TYR A C 1
ATOM 1812 O O . TYR A 1 231 ? 4.818 -13.409 16.767 1.00 63.50 231 TYR A O 1
ATOM 1820 N N . GLN A 1 232 ? 4.886 -14.008 14.595 1.00 63.00 232 GLN A N 1
ATOM 1821 C CA . GLN A 1 232 ? 6.334 -13.952 14.453 1.00 63.00 232 GLN A CA 1
ATOM 1822 C C . GLN A 1 232 ? 6.667 -12.856 13.436 1.00 63.00 232 GLN A C 1
ATOM 1824 O O . GLN A 1 232 ? 6.416 -13.077 12.243 1.00 63.00 232 GLN A O 1
ATOM 1829 N N . PRO A 1 233 ? 7.200 -11.694 13.865 1.00 64.12 233 PRO A N 1
ATOM 1830 C CA . PRO A 1 233 ? 7.701 -10.689 12.934 1.00 64.12 233 PRO A CA 1
ATOM 1831 C C . PRO A 1 233 ? 8.678 -11.301 11.937 1.00 64.12 233 PRO A C 1
ATOM 1833 O O . PRO A 1 233 ? 9.376 -12.265 12.259 1.00 64.12 233 PRO A O 1
ATOM 1836 N N . ILE A 1 234 ? 8.698 -10.788 10.701 1.00 66.25 234 ILE A N 1
ATOM 1837 C CA . ILE A 1 234 ? 9.850 -11.075 9.841 1.00 66.25 234 ILE A CA 1
ATOM 1838 C C . ILE A 1 234 ? 11.038 -10.430 10.521 1.00 66.25 234 ILE A C 1
ATOM 1840 O O . ILE A 1 234 ? 11.021 -9.237 10.826 1.00 66.25 234 ILE A O 1
ATOM 1844 N N . ASP A 1 235 ? 12.033 -11.253 10.805 1.00 65.25 235 ASP A N 1
ATOM 1845 C CA . ASP A 1 235 ? 13.231 -10.793 11.464 1.00 65.25 235 ASP A CA 1
ATOM 1846 C C . ASP A 1 235 ? 14.056 -9.996 10.450 1.00 65.25 235 ASP A C 1
ATOM 1848 O O . ASP A 1 235 ? 14.653 -10.552 9.525 1.00 65.25 235 ASP A O 1
ATOM 1852 N N . LEU A 1 236 ? 14.058 -8.670 10.606 1.00 62.56 236 LEU A N 1
ATOM 1853 C CA . LEU A 1 236 ? 14.727 -7.708 9.723 1.00 62.56 236 LEU A CA 1
ATOM 1854 C C . LEU A 1 236 ? 16.251 -7.691 9.930 1.00 62.56 236 LEU A C 1
ATOM 1856 O O . LEU A 1 236 ? 16.891 -6.642 9.895 1.00 62.56 236 LEU A O 1
ATOM 1860 N N . THR A 1 237 ? 16.821 -8.871 10.170 1.00 65.75 237 THR A N 1
ATOM 1861 C CA . THR A 1 237 ? 18.243 -9.118 10.405 1.00 65.75 2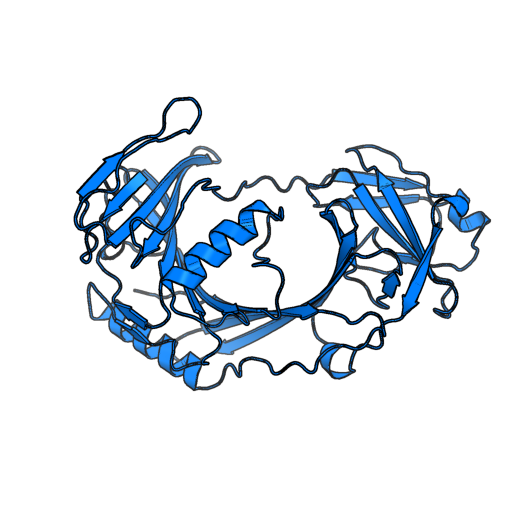37 THR A CA 1
ATOM 1862 C C . THR A 1 237 ? 19.133 -8.724 9.224 1.00 65.75 237 THR A C 1
ATOM 1864 O O . THR A 1 237 ? 18.688 -8.322 8.148 1.00 65.75 237 THR A O 1
ATOM 1867 N N . THR A 1 238 ? 20.425 -8.997 9.414 1.00 70.50 238 THR A N 1
ATOM 1868 C CA . THR A 1 238 ? 21.496 -9.091 8.419 1.00 70.50 238 THR A CA 1
ATOM 1869 C C . THR A 1 238 ? 21.080 -9.649 7.052 1.00 70.50 238 THR A C 1
ATOM 1871 O O . THR A 1 238 ? 21.685 -9.258 6.063 1.00 70.50 238 THR A O 1
ATOM 1874 N N . ALA A 1 239 ? 20.083 -10.538 6.946 1.00 80.06 239 ALA A N 1
ATOM 1875 C CA . ALA A 1 239 ? 19.636 -11.051 5.647 1.00 80.06 239 ALA A CA 1
ATOM 1876 C C . ALA A 1 239 ? 19.005 -9.961 4.759 1.00 80.06 239 ALA A C 1
ATOM 1878 O O . ALA A 1 239 ? 19.358 -9.853 3.584 1.00 80.06 239 ALA A O 1
ATOM 1879 N N . LEU A 1 240 ? 18.120 -9.125 5.318 1.00 77.75 240 LEU A N 1
ATOM 1880 C CA . LEU A 1 240 ? 17.529 -8.006 4.579 1.00 77.75 240 LEU A CA 1
ATOM 1881 C C . LEU A 1 240 ? 18.590 -6.955 4.249 1.00 77.75 240 LEU A C 1
ATOM 1883 O O . LEU A 1 240 ? 18.649 -6.479 3.119 1.00 77.75 240 LEU A O 1
ATOM 1887 N N . GLU A 1 241 ? 19.448 -6.634 5.219 1.00 75.19 241 GLU A N 1
ATOM 1888 C CA . GLU A 1 241 ? 20.562 -5.704 5.021 1.00 75.19 241 GLU A CA 1
ATOM 1889 C C . GLU A 1 241 ? 21.475 -6.172 3.879 1.00 75.19 241 GLU A C 1
ATOM 1891 O O . GLU A 1 241 ? 21.744 -5.410 2.957 1.00 75.19 241 GLU A O 1
ATOM 1896 N N . ALA A 1 242 ? 21.878 -7.445 3.875 1.00 80.94 242 ALA A N 1
ATOM 1897 C CA . ALA A 1 242 ? 22.712 -8.013 2.822 1.00 80.94 242 ALA A CA 1
ATOM 1898 C C . ALA A 1 242 ? 22.035 -7.958 1.443 1.00 80.94 242 ALA A C 1
ATOM 1900 O O . ALA A 1 242 ? 22.686 -7.586 0.467 1.00 80.94 242 ALA A O 1
ATOM 1901 N N . ALA A 1 243 ? 20.740 -8.280 1.357 1.00 83.06 243 ALA A N 1
ATOM 1902 C CA . ALA A 1 243 ? 19.994 -8.236 0.099 1.00 83.06 243 ALA A CA 1
ATOM 1903 C C . ALA A 1 243 ? 19.862 -6.804 -0.451 1.00 83.06 243 ALA A C 1
ATOM 1905 O O . ALA A 1 243 ? 20.041 -6.579 -1.650 1.00 83.06 243 ALA A O 1
ATOM 1906 N N . VAL A 1 244 ? 19.593 -5.820 0.416 1.00 78.06 244 VAL A N 1
ATOM 1907 C CA . VAL A 1 244 ? 19.515 -4.401 0.031 1.00 78.06 244 VAL A CA 1
ATOM 1908 C C . VAL A 1 244 ? 20.883 -3.870 -0.393 1.00 78.06 244 VAL A C 1
ATOM 1910 O O . VAL A 1 244 ? 20.974 -3.205 -1.426 1.00 78.06 244 VAL A O 1
ATOM 1913 N N . THR A 1 245 ? 21.949 -4.179 0.349 1.00 77.31 245 THR A N 1
ATOM 1914 C CA . THR A 1 245 ? 23.318 -3.772 -0.002 1.00 77.31 245 THR A CA 1
ATOM 1915 C C . THR A 1 245 ? 23.734 -4.358 -1.347 1.00 77.31 245 THR A C 1
ATOM 1917 O O . THR A 1 245 ? 24.145 -3.606 -2.229 1.00 77.31 245 THR A O 1
ATOM 1920 N N . GLN A 1 246 ? 23.529 -5.663 -1.564 1.00 83.38 246 GLN A N 1
ATOM 1921 C CA . GLN A 1 246 ? 23.826 -6.305 -2.847 1.00 83.38 246 GLN A CA 1
ATOM 1922 C C . GLN A 1 246 ? 23.063 -5.639 -3.998 1.00 83.38 246 GLN A C 1
ATOM 1924 O O . GLN A 1 246 ? 23.655 -5.301 -5.022 1.00 83.38 246 GLN A O 1
ATOM 1929 N N . PHE A 1 247 ? 21.755 -5.422 -3.835 1.00 82.12 247 PHE A N 1
ATOM 1930 C CA . PHE A 1 247 ? 20.955 -4.766 -4.865 1.00 82.12 247 PHE A CA 1
ATOM 1931 C C . PHE A 1 247 ? 21.471 -3.353 -5.178 1.00 82.12 247 PHE A C 1
ATOM 1933 O O . PHE A 1 247 ? 21.545 -2.963 -6.343 1.00 82.12 247 PHE A O 1
ATOM 1940 N N . SER A 1 248 ? 21.863 -2.598 -4.151 1.00 74.12 248 SER A N 1
ATOM 1941 C CA . SER A 1 248 ? 22.390 -1.236 -4.288 1.00 74.12 248 SER A CA 1
ATOM 1942 C C . SER A 1 248 ? 23.716 -1.215 -5.057 1.00 74.12 248 SER A C 1
ATOM 1944 O O . SER A 1 248 ? 23.890 -0.423 -5.985 1.00 74.12 248 SER A O 1
ATOM 1946 N N . GLU A 1 249 ? 24.634 -2.129 -4.732 1.00 77.25 249 GLU A N 1
ATOM 1947 C CA . GLU A 1 249 ? 25.895 -2.310 -5.458 1.00 77.25 249 GLU A CA 1
ATOM 1948 C C . GLU A 1 249 ? 25.648 -2.686 -6.930 1.00 77.25 249 GLU A C 1
ATOM 1950 O O . GLU A 1 249 ? 26.222 -2.085 -7.840 1.00 77.25 249 GLU A O 1
ATOM 1955 N N . GLU A 1 250 ? 24.736 -3.623 -7.203 1.00 80.00 250 GLU A N 1
ATOM 1956 C CA . GLU A 1 250 ? 24.400 -4.013 -8.576 1.00 80.00 250 GLU A CA 1
ATOM 1957 C C . GLU A 1 250 ? 23.735 -2.877 -9.371 1.00 80.00 250 GLU A C 1
ATOM 1959 O O . GLU A 1 250 ? 23.998 -2.718 -10.570 1.00 80.00 250 GLU A O 1
ATOM 1964 N N . ALA A 1 251 ? 22.892 -2.070 -8.717 1.00 74.94 251 ALA A N 1
ATOM 1965 C CA . ALA A 1 251 ? 22.171 -0.952 -9.329 1.00 74.94 251 ALA A CA 1
ATOM 1966 C C . ALA A 1 251 ? 23.076 0.229 -9.706 1.00 74.94 251 ALA A C 1
ATOM 1968 O O . ALA A 1 251 ? 22.717 1.009 -10.594 1.00 74.94 251 ALA A O 1
ATOM 1969 N N . THR A 1 252 ? 24.242 0.354 -9.065 1.00 70.38 252 THR A N 1
ATOM 1970 C CA . THR A 1 252 ? 25.283 1.325 -9.447 1.00 70.38 252 THR A CA 1
ATOM 1971 C C . THR A 1 252 ? 26.222 0.771 -10.520 1.00 70.38 252 THR A C 1
ATOM 1973 O O . THR A 1 252 ? 26.705 1.520 -11.370 1.00 70.38 252 THR A O 1
ATOM 1976 N N . ALA A 1 253 ? 26.453 -0.545 -10.534 1.00 75.75 253 ALA A N 1
ATOM 1977 C CA . ALA A 1 253 ? 27.379 -1.185 -11.462 1.00 75.75 253 ALA A CA 1
ATOM 1978 C C . ALA A 1 253 ? 26.774 -1.504 -12.841 1.00 75.75 253 ALA A C 1
ATOM 1980 O O . ALA A 1 253 ? 27.515 -1.624 -13.823 1.00 75.75 253 ALA A O 1
ATOM 1981 N N . THR A 1 254 ? 25.452 -1.686 -12.941 1.00 74.94 254 THR A N 1
ATOM 1982 C CA . THR A 1 254 ? 24.811 -2.217 -14.155 1.00 74.94 254 THR A CA 1
ATOM 1983 C C . THR A 1 254 ? 23.521 -1.484 -14.533 1.00 74.94 254 THR A C 1
ATOM 1985 O O . THR A 1 254 ? 22.830 -0.905 -13.702 1.00 74.94 254 THR A O 1
ATOM 1988 N N . VAL A 1 255 ? 23.163 -1.555 -15.819 1.00 72.88 255 VAL A N 1
ATOM 1989 C CA . VAL A 1 255 ? 21.897 -1.015 -16.357 1.00 72.88 255 VAL A CA 1
ATOM 1990 C C . VAL A 1 255 ? 20.708 -1.949 -16.071 1.00 72.88 255 VAL A C 1
ATOM 1992 O O . VAL A 1 255 ? 19.556 -1.548 -16.219 1.00 72.88 255 VAL A O 1
ATOM 1995 N N . SER A 1 256 ? 20.965 -3.193 -15.652 1.00 80.88 256 SER A N 1
ATOM 1996 C CA . SER A 1 256 ? 19.928 -4.182 -15.349 1.00 80.88 256 SER A CA 1
ATOM 1997 C C . SER A 1 256 ? 20.276 -4.978 -14.089 1.00 80.88 256 SER A C 1
ATOM 1999 O O . SER A 1 256 ? 20.693 -6.132 -14.203 1.00 80.88 256 SER A O 1
ATOM 2001 N N . PRO A 1 257 ? 20.161 -4.357 -12.900 1.00 83.38 257 PRO A N 1
ATOM 2002 C CA . PRO A 1 257 ? 20.581 -4.977 -11.651 1.00 83.38 257 PRO A CA 1
ATOM 2003 C C . PRO A 1 257 ? 19.725 -6.186 -11.304 1.00 83.38 257 PRO A C 1
ATOM 2005 O O . PRO A 1 257 ? 18.508 -6.178 -11.520 1.00 83.38 257 PRO A O 1
ATOM 2008 N N . SER A 1 258 ? 20.361 -7.210 -10.746 1.00 89.31 258 SER A N 1
ATOM 2009 C CA . SER A 1 258 ? 19.670 -8.367 -10.191 1.00 89.31 258 SER A CA 1
ATOM 2010 C C . SER A 1 258 ? 19.311 -8.114 -8.732 1.00 89.31 258 SER A C 1
ATOM 2012 O O . SER A 1 258 ? 19.908 -7.279 -8.057 1.00 89.31 258 SER A O 1
ATOM 2014 N N . PHE A 1 259 ? 18.306 -8.829 -8.245 1.00 88.06 259 PHE A N 1
ATOM 2015 C CA . PHE A 1 259 ? 17.868 -8.781 -6.856 1.00 88.06 259 PHE A CA 1
ATOM 2016 C C . PHE A 1 259 ? 17.444 -10.172 -6.381 1.00 88.06 259 PHE A C 1
ATOM 2018 O O . PHE A 1 259 ? 16.953 -10.983 -7.169 1.00 88.06 259 PHE A O 1
ATOM 2025 N N . GLU A 1 260 ? 17.616 -10.436 -5.084 1.00 90.94 260 GLU A N 1
ATOM 2026 C CA . GLU A 1 260 ? 17.308 -11.722 -4.449 1.00 90.94 260 GLU A CA 1
ATOM 2027 C C . GLU A 1 260 ? 16.758 -11.512 -3.028 1.00 90.94 260 GLU A C 1
ATOM 2029 O O . GLU A 1 260 ? 17.449 -11.678 -2.025 1.00 90.94 260 GLU A O 1
ATOM 2034 N N . PHE A 1 261 ? 15.487 -11.118 -2.944 1.00 86.44 261 PHE A N 1
ATOM 2035 C CA . PHE A 1 261 ? 14.759 -10.936 -1.686 1.00 86.44 261 PHE A CA 1
ATOM 2036 C C . PHE A 1 261 ? 13.993 -12.189 -1.243 1.00 86.44 261 PHE A C 1
ATOM 2038 O O . PHE A 1 261 ? 13.502 -12.216 -0.117 1.00 86.44 261 PHE A O 1
ATOM 2045 N N . ALA A 1 262 ? 13.909 -13.243 -2.067 1.00 86.06 262 ALA A N 1
ATOM 2046 C CA . ALA A 1 262 ? 13.226 -14.484 -1.680 1.00 86.06 262 ALA A CA 1
ATOM 2047 C C . ALA A 1 262 ? 13.972 -15.207 -0.545 1.00 86.06 262 ALA A C 1
ATOM 2049 O O . ALA A 1 262 ? 13.381 -15.956 0.230 1.00 86.06 262 ALA A O 1
ATOM 2050 N N . SER A 1 263 ? 15.280 -14.960 -0.433 1.00 85.06 263 SER A N 1
ATOM 2051 C CA . SER A 1 263 ? 16.127 -15.474 0.645 1.00 85.06 263 SER A CA 1
ATOM 2052 C C . SER A 1 263 ? 15.957 -14.759 1.993 1.00 85.06 263 SER A C 1
ATOM 2054 O O . SER A 1 263 ? 16.402 -15.297 3.007 1.00 85.06 263 SER A O 1
ATOM 2056 N N . VAL A 1 264 ? 15.321 -13.578 2.022 1.00 81.94 264 VAL A N 1
ATOM 2057 C CA . VAL A 1 264 ? 15.139 -12.787 3.252 1.00 81.94 264 VAL A CA 1
ATOM 2058 C C . VAL A 1 264 ? 14.131 -13.460 4.180 1.00 81.94 264 VAL A C 1
ATOM 2060 O O . VAL A 1 264 ? 14.426 -13.683 5.350 1.00 81.94 264 VAL A O 1
ATOM 2063 N N . ASP A 1 265 ? 12.957 -13.813 3.657 1.00 79.50 265 ASP A N 1
ATOM 2064 C CA . ASP A 1 265 ? 11.943 -14.597 4.361 1.00 79.50 265 ASP A CA 1
ATOM 2065 C C . ASP A 1 265 ? 11.011 -15.255 3.329 1.00 79.50 265 ASP A C 1
ATOM 2067 O O . ASP A 1 265 ? 10.573 -14.581 2.391 1.00 79.50 265 ASP A O 1
ATOM 2071 N N . PRO A 1 266 ? 10.676 -16.550 3.479 1.00 78.88 266 PRO A N 1
ATOM 2072 C CA . PRO A 1 266 ? 9.841 -17.270 2.517 1.00 78.88 266 PRO A CA 1
ATOM 2073 C C . PRO A 1 266 ? 8.401 -16.749 2.419 1.00 78.88 266 PRO A C 1
ATOM 2075 O O . PRO A 1 266 ? 7.692 -17.145 1.500 1.00 78.88 266 PRO A O 1
ATOM 2078 N N . ARG A 1 267 ? 7.950 -15.911 3.360 1.00 75.62 267 ARG A N 1
ATOM 2079 C CA . ARG A 1 267 ? 6.620 -15.288 3.335 1.00 75.62 267 ARG A CA 1
ATOM 2080 C C . ARG A 1 267 ? 6.547 -14.078 2.409 1.00 75.62 267 ARG A C 1
ATOM 2082 O O . ARG A 1 267 ? 5.457 -13.569 2.197 1.00 75.62 267 ARG A O 1
ATOM 2089 N N . ILE A 1 268 ? 7.675 -13.561 1.917 1.00 78.31 268 ILE A N 1
ATOM 2090 C CA . ILE A 1 268 ? 7.669 -12.419 1.000 1.00 78.31 268 ILE A CA 1
ATOM 2091 C C . ILE A 1 268 ? 7.246 -12.921 -0.384 1.00 78.31 268 ILE A C 1
ATOM 2093 O O . ILE A 1 268 ? 7.936 -13.731 -1.001 1.00 78.31 268 ILE A O 1
ATOM 2097 N N . ASP A 1 269 ? 6.128 -12.402 -0.886 1.00 81.19 269 ASP A N 1
ATOM 2098 C CA . ASP A 1 269 ? 5.528 -12.816 -2.160 1.00 81.19 269 ASP A CA 1
ATOM 2099 C C . ASP A 1 269 ? 5.818 -11.824 -3.292 1.00 81.19 269 ASP A C 1
ATOM 2101 O O . ASP A 1 269 ? 5.817 -12.179 -4.473 1.00 81.19 269 ASP A O 1
ATOM 2105 N N . GLN A 1 270 ? 6.053 -10.556 -2.947 1.00 84.75 270 GLN A N 1
ATOM 2106 C CA . GLN A 1 270 ? 6.209 -9.479 -3.916 1.00 84.75 270 GLN A CA 1
ATOM 2107 C C . GLN A 1 270 ? 7.174 -8.410 -3.420 1.00 84.75 270 GLN A C 1
ATOM 2109 O O . GLN A 1 270 ? 7.235 -8.090 -2.233 1.00 84.75 270 GLN A O 1
ATOM 2114 N N . ILE A 1 271 ? 7.852 -7.783 -4.377 1.00 85.12 271 ILE A N 1
ATOM 2115 C CA . ILE A 1 271 ? 8.555 -6.524 -4.151 1.00 85.12 271 ILE A CA 1
ATOM 2116 C C . ILE A 1 271 ? 7.913 -5.405 -4.949 1.00 85.12 271 ILE A C 1
ATOM 2118 O O . ILE A 1 271 ? 7.399 -5.606 -6.057 1.00 85.12 271 ILE A O 1
ATOM 2122 N N . GLN A 1 272 ? 7.987 -4.211 -4.385 1.00 85.44 272 GLN A N 1
ATOM 2123 C CA . GLN A 1 272 ? 7.606 -2.985 -5.040 1.00 85.44 272 GLN A CA 1
ATOM 2124 C C . GLN A 1 272 ? 8.735 -1.972 -4.932 1.00 85.44 272 GLN A C 1
ATOM 2126 O O . GLN A 1 272 ? 9.222 -1.686 -3.843 1.00 85.44 272 GLN A O 1
ATOM 2131 N N . PHE A 1 273 ? 9.135 -1.405 -6.063 1.00 82.19 273 PHE A N 1
ATOM 2132 C CA . PHE A 1 273 ? 10.072 -0.290 -6.069 1.00 82.19 273 PHE A CA 1
ATOM 2133 C C . PHE A 1 273 ? 9.344 0.974 -6.422 1.00 82.19 273 PHE A C 1
ATOM 2135 O O . PHE A 1 273 ? 8.597 1.027 -7.397 1.00 82.19 273 PHE A O 1
ATOM 2142 N N . TYR A 1 274 ? 9.626 2.000 -5.647 1.00 83.12 274 TYR A N 1
ATOM 2143 C CA . TYR A 1 274 ? 9.121 3.326 -5.877 1.00 83.12 274 TYR A CA 1
ATOM 2144 C C . TYR A 1 274 ? 10.296 4.218 -6.199 1.00 83.12 274 TYR A C 1
ATOM 2146 O O . TYR A 1 274 ? 11.261 4.275 -5.443 1.00 83.12 274 TYR A O 1
ATOM 2154 N N . VAL A 1 275 ? 10.212 4.906 -7.329 1.00 81.38 275 VAL A N 1
ATOM 2155 C CA . VAL A 1 275 ? 11.228 5.852 -7.777 1.00 81.38 275 VAL A CA 1
ATOM 2156 C C . VAL A 1 275 ? 10.517 7.102 -8.257 1.00 81.38 275 VAL A C 1
ATOM 2158 O O . VAL A 1 275 ? 9.615 7.034 -9.091 1.00 81.38 275 VAL A O 1
ATOM 2161 N N . SER A 1 276 ? 10.923 8.257 -7.748 1.00 85.19 276 SER A N 1
ATOM 2162 C CA . SER A 1 276 ? 10.494 9.545 -8.269 1.00 85.19 276 SER A CA 1
ATOM 2163 C C . SER A 1 276 ? 11.690 10.318 -8.785 1.00 85.19 276 SER A C 1
ATOM 2165 O O . SER A 1 276 ? 12.731 10.354 -8.139 1.00 85.19 276 SER A O 1
ATOM 2167 N N . TRP A 1 277 ? 11.542 10.952 -9.942 1.00 86.50 277 TRP A N 1
ATOM 2168 C CA . TRP A 1 277 ? 12.556 11.819 -10.531 1.00 86.50 277 TRP A CA 1
ATOM 2169 C C . TRP A 1 277 ? 11.886 12.971 -11.273 1.00 86.50 277 TRP A C 1
ATOM 2171 O O . TRP A 1 277 ? 10.662 13.012 -11.430 1.00 86.50 277 TRP A O 1
ATOM 2181 N N . ARG A 1 278 ? 12.697 13.926 -11.725 1.00 86.81 278 ARG A N 1
ATOM 2182 C CA . ARG A 1 278 ? 12.249 15.013 -12.593 1.00 86.81 278 ARG A CA 1
ATOM 2183 C C . ARG A 1 278 ? 12.765 14.760 -14.005 1.00 86.81 278 ARG A C 1
ATOM 2185 O O . ARG A 1 278 ? 13.972 14.748 -14.221 1.00 86.81 278 ARG A O 1
ATOM 2192 N N . ASP A 1 279 ? 11.850 14.561 -14.947 1.00 83.31 279 ASP A N 1
ATOM 2193 C CA . ASP A 1 279 ? 12.148 14.548 -16.378 1.00 83.31 279 ASP A CA 1
ATOM 2194 C C . ASP A 1 279 ? 12.192 16.013 -16.865 1.00 83.31 279 ASP A C 1
ATOM 2196 O O . ASP A 1 279 ? 11.193 16.729 -16.723 1.00 83.31 279 ASP A O 1
ATOM 2200 N N . PRO A 1 280 ? 13.317 16.487 -17.436 1.00 79.75 280 PRO A N 1
ATOM 2201 C CA . PRO A 1 280 ? 13.468 17.878 -17.868 1.00 79.75 280 PRO A CA 1
ATOM 2202 C C . PRO A 1 280 ? 12.401 18.366 -18.857 1.00 79.75 280 PRO A C 1
ATOM 2204 O O . PRO A 1 280 ? 12.102 19.558 -18.891 1.00 79.75 280 PRO A O 1
ATOM 2207 N N . SER A 1 281 ? 11.848 17.460 -19.664 1.00 79.94 281 SER A N 1
ATOM 2208 C CA . SER A 1 281 ? 10.864 17.758 -20.707 1.00 79.94 281 SER A CA 1
ATOM 2209 C C . SER A 1 281 ? 9.427 17.563 -20.226 1.00 79.94 281 SER A C 1
ATOM 2211 O O . SER A 1 281 ? 8.503 18.150 -20.784 1.00 79.94 281 SER A O 1
ATOM 2213 N N . ASN A 1 282 ? 9.230 16.718 -19.213 1.00 80.12 282 ASN A N 1
ATOM 2214 C CA . ASN A 1 282 ? 7.917 16.188 -18.858 1.00 80.12 282 ASN A CA 1
ATOM 2215 C C . ASN A 1 282 ? 7.478 16.490 -17.416 1.00 80.12 282 ASN A C 1
ATOM 2217 O O . ASN A 1 282 ? 6.317 16.255 -17.094 1.00 80.12 282 ASN A O 1
ATOM 2221 N N . GLY A 1 283 ? 8.340 17.044 -16.566 1.00 87.25 283 GLY A N 1
ATOM 2222 C CA . GLY A 1 283 ? 8.015 17.358 -15.173 1.00 87.25 283 GLY A CA 1
ATOM 2223 C C . GLY A 1 283 ? 8.275 16.183 -14.230 1.00 87.25 283 GLY A C 1
ATOM 2224 O O . GLY A 1 283 ? 9.215 15.409 -14.423 1.00 87.25 283 GLY A O 1
ATOM 2225 N N . LYS A 1 284 ? 7.473 16.059 -13.172 1.00 89.44 284 LYS A N 1
ATOM 2226 C CA . LYS A 1 284 ? 7.664 15.036 -12.141 1.00 89.44 284 LYS A CA 1
ATOM 2227 C C . LYS A 1 284 ? 7.179 13.676 -12.630 1.00 89.44 284 LYS A C 1
ATOM 2229 O O . LYS A 1 284 ? 6.062 13.537 -13.124 1.00 89.44 284 LYS A O 1
ATOM 2234 N N . VAL A 1 285 ? 7.996 12.652 -12.412 1.00 89.00 285 VAL A N 1
ATOM 2235 C CA . VAL A 1 285 ? 7.632 11.255 -12.645 1.00 89.00 285 VAL A CA 1
ATOM 2236 C C . VAL A 1 285 ? 7.658 10.506 -11.318 1.00 89.00 285 VAL A C 1
ATOM 2238 O O . VAL A 1 285 ? 8.552 10.701 -10.491 1.00 89.00 285 VAL A O 1
ATOM 2241 N N . GLN A 1 286 ? 6.649 9.673 -11.100 1.00 89.31 286 GLN A N 1
ATOM 2242 C CA . GLN A 1 286 ? 6.532 8.740 -9.989 1.00 89.31 286 GLN A CA 1
ATOM 2243 C C . GLN A 1 286 ? 6.266 7.361 -10.571 1.00 89.31 286 GLN A C 1
ATOM 2245 O O . GLN A 1 286 ? 5.242 7.134 -11.208 1.00 89.31 286 GLN A O 1
ATOM 2250 N N . TRP A 1 287 ? 7.195 6.444 -10.362 1.00 87.75 287 TRP A N 1
ATOM 2251 C CA . TRP A 1 287 ? 7.123 5.092 -10.878 1.00 87.75 287 TRP A CA 1
ATOM 2252 C C . TRP A 1 287 ? 7.045 4.098 -9.735 1.00 87.75 287 TRP A C 1
ATOM 2254 O O . TRP A 1 287 ? 7.882 4.116 -8.836 1.00 87.75 287 TRP A O 1
ATOM 2264 N N . ARG A 1 288 ? 6.042 3.227 -9.802 1.00 88.38 288 ARG A N 1
ATOM 2265 C CA . ARG A 1 288 ? 5.882 2.047 -8.967 1.00 88.38 288 ARG A CA 1
ATOM 2266 C C . ARG A 1 288 ? 6.061 0.809 -9.831 1.00 88.38 288 ARG A C 1
ATOM 2268 O O . ARG A 1 288 ? 5.222 0.516 -10.680 1.00 88.38 288 ARG A O 1
ATOM 2275 N N . PHE A 1 289 ? 7.118 0.060 -9.585 1.00 87.25 289 PHE A N 1
ATOM 2276 C CA . PHE A 1 289 ? 7.321 -1.269 -10.139 1.00 87.25 289 PHE A CA 1
ATOM 2277 C C . PHE A 1 289 ? 6.789 -2.323 -9.174 1.00 87.25 289 PHE A C 1
ATOM 2279 O O . PHE A 1 289 ? 6.998 -2.190 -7.977 1.00 87.25 289 PHE A O 1
ATOM 2286 N N . ASN A 1 290 ? 6.164 -3.376 -9.693 1.00 88.75 290 ASN A N 1
ATOM 2287 C CA . ASN A 1 290 ? 5.714 -4.548 -8.948 1.00 88.75 290 ASN A CA 1
ATOM 2288 C C . ASN A 1 290 ? 6.308 -5.790 -9.616 1.00 88.75 290 ASN A C 1
ATOM 2290 O O . ASN A 1 290 ? 6.126 -5.974 -10.822 1.00 88.75 290 ASN A O 1
ATOM 2294 N N . GLY A 1 291 ? 6.984 -6.642 -8.847 1.00 89.44 291 GLY A N 1
ATOM 2295 C CA . GLY A 1 291 ? 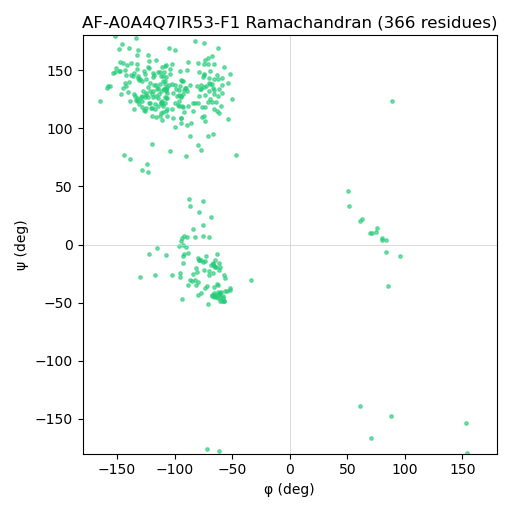7.638 -7.838 -9.379 1.00 89.44 291 GLY A CA 1
ATOM 2296 C C . GLY A 1 291 ? 7.755 -8.973 -8.368 1.00 89.44 291 GLY A C 1
ATOM 2297 O O . GLY A 1 291 ? 7.311 -8.851 -7.223 1.00 89.44 291 GLY A O 1
ATOM 2298 N N . LYS A 1 292 ? 8.346 -10.079 -8.830 1.00 91.69 292 LYS A N 1
ATOM 2299 C CA . LYS A 1 292 ? 8.732 -11.245 -8.018 1.00 91.69 292 LYS A CA 1
ATOM 2300 C C . LYS A 1 292 ? 9.765 -10.854 -6.962 1.00 91.69 292 LYS A C 1
ATOM 2302 O O . LYS A 1 292 ? 10.326 -9.769 -7.029 1.00 91.69 292 LYS A O 1
ATOM 2307 N N . THR A 1 293 ? 10.052 -11.743 -6.019 1.00 88.75 293 THR A N 1
ATOM 2308 C CA . THR A 1 293 ? 11.071 -11.525 -4.979 1.00 88.75 293 THR A CA 1
ATOM 2309 C C . THR A 1 293 ? 12.503 -11.743 -5.427 1.00 88.75 293 THR A C 1
ATOM 2311 O O . THR A 1 293 ? 13.419 -11.277 -4.757 1.00 88.75 293 THR A O 1
ATOM 2314 N N . SER A 1 294 ? 12.720 -12.347 -6.588 1.00 91.50 294 SER A N 1
ATOM 2315 C CA . SER A 1 294 ? 14.030 -12.401 -7.227 1.00 91.50 294 SER A CA 1
ATOM 2316 C C . SER A 1 294 ? 13.931 -12.233 -8.737 1.00 91.50 294 SER A C 1
ATOM 2318 O O . SER A 1 294 ? 12.886 -12.493 -9.344 1.00 91.50 294 SER A O 1
ATOM 2320 N N . GLY A 1 295 ? 15.008 -11.743 -9.348 1.00 89.31 295 GLY A N 1
ATOM 2321 C CA . GLY A 1 295 ? 15.049 -11.474 -10.779 1.00 89.31 295 GLY A CA 1
ATOM 2322 C C . GLY A 1 295 ? 16.028 -10.372 -11.150 1.00 89.31 295 GLY A C 1
ATOM 2323 O O . GLY A 1 295 ? 17.010 -10.129 -10.455 1.00 89.31 295 GLY A O 1
ATOM 2324 N N . SER A 1 296 ? 15.754 -9.713 -12.273 1.00 86.25 296 SER A N 1
ATOM 2325 C CA . SER A 1 296 ? 16.532 -8.582 -12.782 1.00 86.25 296 SER A CA 1
ATOM 2326 C C . SER A 1 296 ? 15.613 -7.432 -13.154 1.00 86.25 296 SER A C 1
ATOM 2328 O O . SER A 1 296 ? 14.568 -7.671 -13.759 1.00 86.25 296 SER A O 1
ATOM 2330 N N . PHE A 1 297 ? 16.025 -6.198 -12.878 1.00 82.50 297 PHE A N 1
ATOM 2331 C CA . PHE A 1 297 ? 15.364 -5.001 -13.390 1.00 82.50 297 PHE A CA 1
ATOM 2332 C C . PHE A 1 297 ? 15.718 -4.792 -14.858 1.00 82.50 297 PHE A C 1
ATOM 2334 O O . PHE A 1 297 ? 16.859 -4.440 -15.149 1.00 82.50 297 PHE A O 1
ATOM 2341 N N . PRO A 1 298 ? 14.790 -4.975 -15.811 1.00 82.38 298 PRO A N 1
ATOM 2342 C CA . PRO A 1 298 ? 15.068 -4.583 -17.180 1.00 82.38 298 PRO A CA 1
ATOM 2343 C C . PRO A 1 298 ? 15.086 -3.052 -17.294 1.00 82.38 298 PRO A C 1
ATOM 2345 O O . PRO A 1 298 ? 14.432 -2.341 -16.528 1.00 82.38 298 PRO A O 1
ATOM 2348 N N . ASP A 1 299 ? 15.802 -2.540 -18.293 1.00 84.50 299 ASP A N 1
ATOM 2349 C CA . ASP A 1 299 ? 15.760 -1.118 -18.638 1.00 84.50 299 ASP A CA 1
ATOM 2350 C C . ASP A 1 299 ? 14.405 -0.784 -19.281 1.00 84.50 299 ASP A C 1
ATOM 2352 O O . ASP A 1 299 ? 14.185 -0.982 -20.479 1.00 84.50 299 ASP A O 1
ATOM 2356 N N . PHE A 1 300 ? 13.451 -0.340 -18.462 1.00 87.00 300 PHE A N 1
ATOM 2357 C CA . PHE A 1 300 ? 12.096 -0.053 -18.918 1.00 87.00 300 PHE A CA 1
ATOM 2358 C C . PHE A 1 300 ? 12.035 1.191 -19.795 1.00 87.00 300 PHE A C 1
ATOM 2360 O O . PHE A 1 300 ? 12.349 2.307 -19.375 1.00 87.00 300 PHE A O 1
ATOM 2367 N N . TRP A 1 301 ? 11.519 0.998 -21.006 1.00 87.56 301 TRP A N 1
ATOM 2368 C CA . TRP A 1 301 ? 11.218 2.083 -21.930 1.00 87.56 301 TRP A CA 1
ATOM 2369 C C . TRP A 1 301 ? 9.754 2.469 -21.768 1.00 87.56 301 TRP A C 1
ATOM 2371 O O . TRP A 1 301 ? 8.869 1.758 -22.230 1.00 87.56 301 TRP A O 1
ATOM 2381 N N . LEU A 1 302 ? 9.489 3.591 -21.104 1.00 87.56 302 LEU A N 1
ATOM 2382 C CA . LEU A 1 302 ? 8.142 4.017 -20.701 1.00 87.56 302 LEU A CA 1
ATOM 2383 C C . LEU A 1 302 ? 7.401 4.811 -21.797 1.00 87.56 302 LEU A C 1
ATOM 2385 O O . LEU A 1 302 ? 6.595 5.694 -21.506 1.00 87.56 302 LEU A O 1
ATOM 2389 N N . GLY A 1 303 ? 7.653 4.461 -23.062 1.00 80.50 303 GLY A N 1
ATOM 2390 C CA . GLY A 1 303 ? 6.991 5.051 -24.230 1.00 80.50 303 GLY A CA 1
ATOM 2391 C C . GLY A 1 303 ? 7.403 6.494 -24.513 1.00 80.50 303 GLY A C 1
ATOM 2392 O O . GLY A 1 303 ? 8.392 6.996 -23.985 1.00 80.50 303 GLY A O 1
ATOM 2393 N N . SER A 1 304 ? 6.643 7.180 -25.369 1.00 78.44 304 SER A N 1
ATOM 2394 C CA . SER A 1 304 ? 6.944 8.577 -25.730 1.00 78.44 304 SER A CA 1
ATOM 2395 C C . SER A 1 304 ? 6.625 9.585 -24.625 1.00 78.44 304 SER A C 1
ATOM 2397 O O . SER A 1 304 ? 7.065 10.732 -24.696 1.00 78.44 304 SER A O 1
ATOM 2399 N N . GLN A 1 305 ? 5.859 9.172 -23.612 1.00 78.75 305 GLN A N 1
ATOM 2400 C CA . GLN A 1 305 ? 5.412 10.044 -22.524 1.00 78.75 305 GLN A CA 1
ATOM 2401 C C . GLN A 1 305 ? 6.504 10.322 -21.482 1.00 78.75 305 GLN A C 1
ATOM 2403 O O . GLN A 1 305 ? 6.348 11.240 -20.679 1.00 78.75 305 GLN A O 1
ATOM 2408 N N . VAL A 1 306 ? 7.603 9.564 -21.497 1.00 80.12 306 VAL A N 1
ATOM 2409 C CA . VAL A 1 306 ? 8.765 9.730 -20.617 1.00 80.12 306 VAL A CA 1
ATOM 2410 C C . VAL A 1 306 ? 10.020 9.618 -21.477 1.00 80.12 306 VAL A C 1
ATOM 2412 O O . VAL A 1 306 ? 10.267 8.579 -22.080 1.00 80.12 306 VAL A O 1
ATOM 2415 N N . GLN A 1 307 ? 10.815 10.686 -21.568 1.00 70.38 307 GLN A N 1
ATOM 2416 C CA . GLN A 1 307 ? 11.976 10.706 -22.469 1.00 70.38 307 GLN A CA 1
ATOM 2417 C C . GLN A 1 307 ? 13.196 10.013 -21.865 1.00 70.38 307 GLN A C 1
ATOM 2419 O O . GLN A 1 307 ? 13.983 9.395 -22.583 1.00 70.38 307 GLN A O 1
ATOM 2424 N N . GLN A 1 308 ? 13.365 10.130 -20.551 1.00 68.00 308 GLN A N 1
ATOM 2425 C CA . GLN A 1 308 ? 14.464 9.509 -19.828 1.00 68.00 308 GLN A CA 1
ATOM 2426 C C . GLN A 1 308 ? 14.028 8.128 -19.338 1.00 68.00 308 GLN A C 1
ATOM 2428 O O . GLN A 1 308 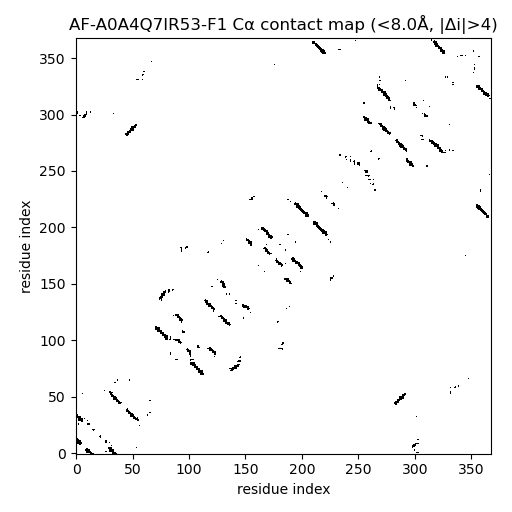? 13.144 8.018 -18.489 1.00 68.00 308 GLN A O 1
ATOM 2433 N N . GLY A 1 309 ? 14.649 7.070 -19.867 1.00 66.88 309 GLY A N 1
ATOM 2434 C CA . GLY A 1 309 ? 14.490 5.725 -19.313 1.00 66.88 309 GLY A CA 1
ATOM 2435 C C . GLY A 1 309 ? 14.886 5.697 -17.835 1.00 66.88 309 GLY A C 1
ATOM 2436 O O . GLY A 1 309 ? 15.724 6.491 -17.397 1.00 66.88 309 GLY A O 1
ATOM 2437 N N . VAL A 1 310 ? 14.300 4.778 -17.065 1.00 66.88 310 VAL A N 1
ATOM 2438 C CA . VAL A 1 310 ? 14.509 4.701 -15.608 1.00 66.88 310 VAL A CA 1
ATOM 2439 C C . VAL A 1 310 ? 15.996 4.572 -15.269 1.00 66.88 310 VAL A C 1
ATOM 2441 O O . VAL A 1 310 ? 16.489 5.245 -14.365 1.00 66.88 310 VAL A O 1
ATOM 2444 N N . ALA A 1 311 ? 16.747 3.779 -16.039 1.00 67.69 311 ALA A N 1
ATOM 2445 C CA . ALA A 1 311 ? 18.175 3.594 -15.813 1.00 67.69 311 ALA A CA 1
ATOM 2446 C C . ALA A 1 311 ? 19.004 4.872 -16.018 1.00 67.69 311 ALA A C 1
ATOM 2448 O O .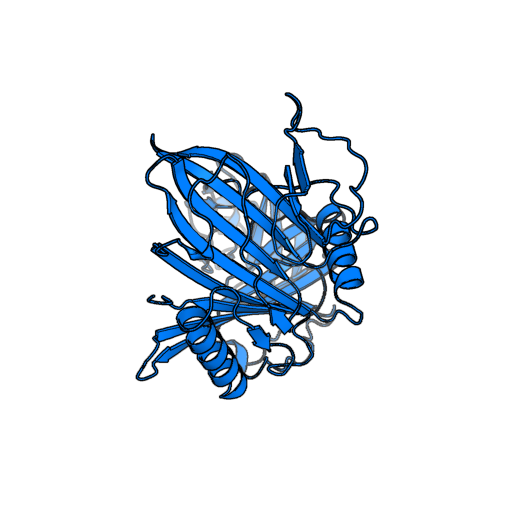 ALA A 1 311 ? 20.112 4.953 -15.495 1.00 67.69 311 ALA A O 1
ATOM 2449 N N . GLY A 1 312 ? 18.488 5.881 -16.723 1.00 66.06 312 GLY A N 1
ATOM 2450 C CA . GLY A 1 312 ? 19.145 7.174 -16.895 1.00 66.06 312 GLY A CA 1
ATOM 2451 C C . GLY A 1 312 ? 18.741 8.227 -15.865 1.00 66.06 312 GLY A C 1
ATOM 2452 O O . GLY A 1 312 ? 19.355 9.290 -15.859 1.00 66.06 312 GLY A O 1
ATOM 2453 N N . ALA A 1 313 ? 17.718 7.980 -15.041 1.00 70.81 313 ALA A N 1
ATOM 2454 C CA . ALA A 1 313 ? 17.161 8.963 -14.118 1.00 70.81 313 ALA A CA 1
ATOM 2455 C C . ALA A 1 313 ? 18.051 9.197 -12.885 1.00 70.81 313 ALA A C 1
ATOM 2457 O O . ALA A 1 313 ? 18.655 8.265 -12.344 1.00 70.81 313 ALA A O 1
ATOM 2458 N N . THR A 1 314 ? 18.079 10.449 -12.419 1.00 73.44 314 THR A N 1
ATOM 2459 C CA . THR A 1 314 ? 18.594 10.821 -11.094 1.00 73.44 314 THR A CA 1
ATOM 2460 C C . THR A 1 314 ? 17.405 10.874 -10.130 1.00 73.44 314 THR A C 1
ATOM 2462 O O . THR A 1 314 ? 16.560 11.765 -10.279 1.00 73.44 314 THR A O 1
ATOM 2465 N N . PRO A 1 315 ? 17.275 9.918 -9.194 1.00 69.12 315 PRO A N 1
ATOM 2466 C CA . PRO A 1 315 ? 16.127 9.862 -8.302 1.00 69.12 315 PRO A CA 1
ATOM 2467 C C . PRO A 1 315 ? 16.125 11.050 -7.330 1.00 69.12 315 PRO A C 1
ATOM 2469 O O . PRO A 1 315 ? 17.151 11.448 -6.794 1.00 69.12 315 PRO A O 1
ATOM 2472 N N . VAL A 1 316 ? 14.942 11.618 -7.113 1.00 70.12 316 VAL A N 1
ATOM 2473 C CA . VAL A 1 316 ? 14.646 12.595 -6.052 1.00 70.12 316 VAL A CA 1
ATOM 2474 C C . VAL A 1 316 ? 14.237 11.866 -4.774 1.00 70.12 316 VAL A C 1
ATOM 2476 O O . VAL A 1 316 ? 14.532 12.316 -3.671 1.00 70.12 316 VAL A O 1
ATOM 2479 N N . SER A 1 317 ? 13.539 10.743 -4.922 1.00 70.06 317 SER A N 1
ATOM 2480 C CA . SER A 1 317 ? 13.242 9.824 -3.833 1.00 70.06 317 SER A CA 1
ATOM 2481 C C . SER A 1 317 ? 13.091 8.413 -4.372 1.00 70.06 317 SER A C 1
ATOM 2483 O O . SER A 1 317 ? 12.633 8.205 -5.500 1.00 70.06 317 SER A O 1
ATOM 2485 N N . ASN A 1 318 ? 13.454 7.437 -3.553 1.00 72.31 318 ASN A N 1
ATOM 2486 C CA . ASN A 1 318 ? 13.239 6.037 -3.852 1.00 72.31 318 ASN A CA 1
ATOM 2487 C C . ASN A 1 318 ? 12.990 5.261 -2.557 1.00 72.31 318 ASN A C 1
ATOM 2489 O O . ASN A 1 318 ? 13.493 5.627 -1.497 1.00 72.31 318 ASN A O 1
ATOM 2493 N N . TYR A 1 319 ? 12.200 4.201 -2.643 1.00 73.31 319 TYR A N 1
ATOM 2494 C CA . TYR A 1 319 ? 12.062 3.237 -1.560 1.00 73.31 319 TYR A CA 1
ATOM 2495 C C . TYR A 1 319 ? 11.726 1.860 -2.120 1.00 73.31 319 TYR A C 1
ATOM 2497 O O . TYR A 1 319 ? 11.143 1.726 -3.201 1.00 73.31 319 TYR A O 1
ATOM 2505 N N . LEU A 1 320 ? 12.127 0.842 -1.373 1.00 75.69 320 LEU A N 1
ATOM 2506 C CA . LEU A 1 320 ? 11.778 -0.546 -1.618 1.00 75.69 320 LEU A CA 1
ATOM 2507 C C . LEU A 1 320 ? 10.681 -0.932 -0.637 1.00 75.69 320 LEU A C 1
ATOM 2509 O O . LEU A 1 320 ? 10.730 -0.593 0.541 1.00 75.69 320 LEU A O 1
ATOM 2513 N N . GLN A 1 321 ? 9.701 -1.669 -1.117 1.00 78.81 321 GLN A N 1
ATOM 2514 C CA . GLN A 1 321 ? 8.672 -2.265 -0.300 1.00 78.81 321 GLN A CA 1
ATOM 2515 C C . GLN A 1 321 ? 8.640 -3.770 -0.558 1.00 78.81 321 GLN A C 1
ATOM 2517 O O . GLN A 1 321 ? 8.610 -4.207 -1.704 1.00 78.81 321 GLN A O 1
ATOM 2522 N N . LEU A 1 322 ? 8.657 -4.560 0.510 1.00 75.56 322 LEU A N 1
ATOM 2523 C CA . LEU A 1 322 ? 8.514 -6.010 0.474 1.00 75.56 322 LEU A CA 1
ATOM 2524 C C . LEU A 1 322 ? 7.140 -6.349 1.047 1.00 75.56 322 LEU A C 1
ATOM 2526 O O . LEU A 1 322 ? 6.829 -5.985 2.181 1.00 75.56 322 LEU A O 1
ATOM 2530 N N . ASN A 1 323 ? 6.318 -7.028 0.259 1.00 75.69 323 ASN A N 1
ATOM 2531 C CA . ASN A 1 323 ? 4.999 -7.473 0.681 1.00 75.69 323 ASN A CA 1
ATOM 2532 C C . ASN A 1 323 ? 5.081 -8.958 1.010 1.00 75.69 323 ASN A C 1
ATOM 2534 O O . ASN A 1 323 ? 5.355 -9.775 0.128 1.00 75.69 323 ASN A O 1
ATOM 2538 N N . ALA A 1 324 ? 4.842 -9.291 2.273 1.00 71.00 324 ALA A N 1
ATOM 2539 C CA . ALA A 1 324 ? 4.659 -10.655 2.718 1.00 71.00 324 ALA A CA 1
ATOM 2540 C C . ALA A 1 324 ? 3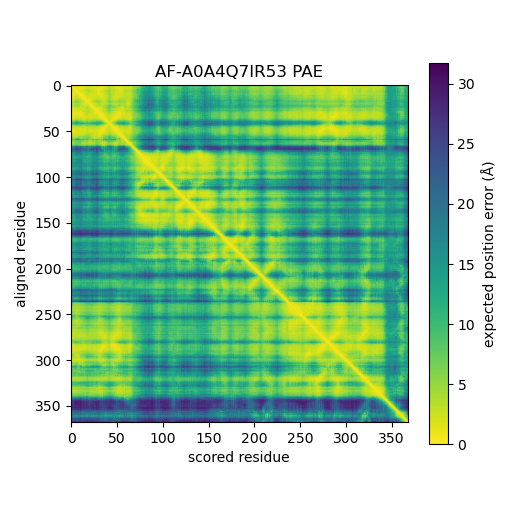.188 -10.901 3.026 1.00 71.00 324 ALA A C 1
ATOM 2542 O O . ALA A 1 324 ? 2.564 -10.173 3.800 1.00 71.00 324 ALA A O 1
ATOM 2543 N N . THR A 1 325 ? 2.619 -11.933 2.427 1.00 66.19 325 THR A N 1
ATOM 2544 C CA . THR A 1 325 ? 1.254 -12.362 2.709 1.00 66.19 325 THR A CA 1
ATOM 2545 C C . THR A 1 325 ? 1.280 -13.819 3.141 1.00 66.19 325 THR A C 1
ATOM 2547 O O . THR A 1 325 ? 2.256 -14.532 2.933 1.00 66.19 325 THR A O 1
ATOM 2550 N N . ASN A 1 326 ? 0.210 -14.312 3.759 1.00 62.06 326 ASN A N 1
ATOM 2551 C CA . ASN A 1 326 ? 0.088 -15.749 4.018 1.00 62.06 326 ASN A CA 1
ATOM 2552 C C . ASN A 1 326 ? -0.355 -16.522 2.757 1.00 62.06 326 ASN A C 1
ATOM 2554 O O . ASN A 1 326 ? -1.066 -17.528 2.845 1.00 62.06 326 ASN A O 1
ATOM 2558 N N . PHE A 1 327 ? -0.019 -16.009 1.571 1.00 66.38 327 PHE A N 1
ATOM 2559 C CA . PHE A 1 327 ? -0.325 -16.645 0.304 1.00 66.38 327 PHE A CA 1
ATOM 2560 C C . PHE A 1 327 ? 0.602 -17.844 0.097 1.00 66.38 327 PHE A C 1
ATOM 2562 O O . PHE A 1 327 ? 1.754 -17.867 0.514 1.00 66.38 327 PHE A O 1
ATOM 2569 N N . SER A 1 328 ? 0.077 -18.881 -0.550 1.00 66.50 328 SER A N 1
ATOM 2570 C CA . SER A 1 328 ? 0.884 -20.018 -0.978 1.00 66.50 328 SER A CA 1
ATOM 2571 C C . SER A 1 328 ? 0.626 -20.265 -2.455 1.00 66.50 328 SER A C 1
ATOM 2573 O O . SER A 1 328 ? -0.500 -20.531 -2.876 1.00 66.50 328 SER A O 1
ATOM 2575 N N . GLY A 1 329 ? 1.675 -20.142 -3.261 1.00 76.50 329 GLY A N 1
ATOM 2576 C CA . GLY A 1 329 ? 1.597 -20.338 -4.700 1.00 76.50 329 GLY A CA 1
ATOM 2577 C C . GLY A 1 329 ? 2.666 -19.560 -5.453 1.00 76.50 329 GLY A C 1
ATOM 2578 O O . GLY A 1 329 ? 3.489 -18.867 -4.869 1.00 76.50 329 GLY A O 1
ATOM 2579 N N . GLU A 1 330 ? 2.632 -19.686 -6.774 1.00 84.44 330 GLU A N 1
ATOM 2580 C CA . GLU A 1 330 ? 3.511 -18.937 -7.673 1.00 84.44 330 GLU A CA 1
ATOM 2581 C C . GLU A 1 330 ? 3.067 -17.469 -7.784 1.00 84.44 330 GLU A C 1
ATOM 2583 O O . GLU A 1 330 ? 1.882 -17.148 -7.637 1.00 84.44 330 GLU A O 1
ATOM 2588 N N . TYR A 1 331 ? 4.000 -16.580 -8.126 1.00 83.44 331 TYR A N 1
ATOM 2589 C CA . TYR A 1 331 ? 3.756 -15.137 -8.228 1.00 83.44 331 TYR A CA 1
ATOM 2590 C C . TYR A 1 331 ? 2.589 -14.766 -9.154 1.00 83.44 331 TYR A C 1
ATOM 2592 O O . TYR A 1 331 ? 1.785 -13.898 -8.831 1.00 83.44 331 TYR A O 1
ATOM 2600 N N . GLU A 1 332 ? 2.429 -15.440 -10.293 1.00 83.25 332 GLU A N 1
ATOM 2601 C CA . GLU A 1 332 ? 1.324 -15.166 -11.215 1.00 83.25 332 GLU A CA 1
ATOM 2602 C C . GLU A 1 332 ? -0.034 -15.464 -10.548 1.00 83.25 332 GLU A C 1
ATOM 2604 O O . GLU A 1 332 ? -1.032 -14.785 -10.788 1.00 83.25 332 GLU A O 1
ATOM 2609 N N . ALA A 1 333 ? -0.091 -16.471 -9.670 1.00 81.44 333 ALA A N 1
ATOM 2610 C CA . ALA A 1 333 ? -1.287 -16.749 -8.881 1.00 81.44 333 ALA A CA 1
ATOM 2611 C C . ALA A 1 333 ? -1.512 -15.687 -7.793 1.00 81.44 333 ALA A C 1
ATOM 2613 O O . ALA A 1 333 ? -2.662 -15.304 -7.574 1.00 81.44 333 ALA A O 1
ATOM 2614 N N . TYR A 1 334 ? -0.441 -15.166 -7.190 1.00 80.44 334 TYR A N 1
ATOM 2615 C CA . TYR A 1 334 ? -0.498 -14.048 -6.247 1.00 80.44 334 TYR A CA 1
ATOM 2616 C C . TYR A 1 334 ? -1.035 -12.763 -6.903 1.00 80.44 334 TYR A C 1
ATOM 2618 O O . TYR A 1 334 ? -1.961 -12.143 -6.384 1.00 80.44 334 TYR A O 1
ATOM 2626 N N . VAL A 1 335 ? -0.548 -12.400 -8.096 1.00 79.50 335 VAL A N 1
ATOM 2627 C CA . VAL A 1 335 ? -1.039 -11.236 -8.860 1.00 79.50 335 VAL A CA 1
ATOM 2628 C C . VAL A 1 335 ? -2.542 -11.358 -9.133 1.00 79.50 335 VAL A C 1
ATOM 2630 O O . VAL A 1 335 ? -3.307 -10.423 -8.887 1.00 79.50 335 VAL A O 1
ATOM 2633 N N . ARG A 1 336 ? -3.008 -12.536 -9.570 1.00 78.19 336 ARG A N 1
ATOM 2634 C CA . ARG A 1 336 ? -4.447 -12.787 -9.763 1.00 78.19 336 ARG A CA 1
ATOM 2635 C C . ARG A 1 336 ? -5.237 -12.686 -8.462 1.00 78.19 336 ARG A C 1
ATOM 2637 O O . ARG A 1 336 ? -6.331 -12.123 -8.478 1.00 78.19 336 ARG A O 1
ATOM 2644 N N . TYR A 1 337 ? -4.698 -13.214 -7.365 1.00 73.88 337 TYR A N 1
ATOM 2645 C CA . TYR A 1 337 ? -5.304 -13.105 -6.041 1.00 73.88 337 TYR A CA 1
ATOM 2646 C C . TYR A 1 337 ? -5.478 -11.634 -5.628 1.00 73.88 337 TYR A C 1
ATOM 2648 O O . TYR A 1 337 ? -6.597 -11.236 -5.303 1.00 73.88 337 TYR A O 1
ATOM 2656 N N . LEU A 1 338 ? -4.440 -10.799 -5.758 1.00 72.50 338 LEU A N 1
ATOM 2657 C CA . LEU A 1 338 ? -4.512 -9.363 -5.455 1.00 72.50 338 LEU A CA 1
ATOM 2658 C C . LEU A 1 338 ? -5.584 -8.638 -6.279 1.00 72.50 338 LEU A C 1
ATOM 2660 O O . LEU A 1 338 ? -6.367 -7.848 -5.747 1.00 72.50 338 LEU A O 1
ATOM 2664 N N . HIS A 1 339 ? -5.666 -8.910 -7.583 1.00 68.25 339 HIS A N 1
ATOM 2665 C CA . HIS A 1 339 ? -6.667 -8.272 -8.444 1.00 68.25 339 HIS A CA 1
ATOM 2666 C C . HIS A 1 339 ? -8.098 -8.740 -8.172 1.00 68.25 339 HIS A C 1
ATOM 2668 O O . HIS A 1 339 ? -9.041 -7.994 -8.436 1.00 68.25 339 HIS A O 1
ATOM 2674 N N . GLN A 1 340 ? -8.285 -9.955 -7.656 1.00 64.88 340 GLN A N 1
ATOM 2675 C CA . GLN A 1 340 ? -9.593 -10.433 -7.207 1.00 64.88 340 GLN A CA 1
ATOM 2676 C C . GLN A 1 340 ? -9.972 -9.829 -5.850 1.00 64.88 340 GLN A C 1
ATOM 2678 O O . GLN A 1 340 ? -11.112 -9.397 -5.686 1.00 64.88 340 GLN A O 1
ATOM 2683 N N . ALA A 1 341 ? -9.027 -9.740 -4.910 1.00 57.56 341 ALA A N 1
ATOM 2684 C CA . ALA A 1 341 ? -9.241 -9.152 -3.588 1.00 57.56 341 ALA A CA 1
ATOM 2685 C C . ALA A 1 341 ? -9.628 -7.663 -3.672 1.00 57.56 341 ALA A C 1
ATOM 2687 O O . ALA A 1 341 ? -10.611 -7.251 -3.057 1.00 57.56 341 ALA A O 1
ATOM 2688 N N . ASN A 1 342 ? -8.959 -6.893 -4.539 1.00 51.22 342 ASN A N 1
ATOM 2689 C CA . ASN A 1 342 ? -9.261 -5.478 -4.803 1.00 51.22 342 ASN A CA 1
ATOM 2690 C C . ASN A 1 342 ? -10.655 -5.215 -5.411 1.00 51.22 342 ASN A C 1
ATOM 2692 O O . ASN A 1 342 ? -11.063 -4.062 -5.539 1.00 51.22 342 ASN A O 1
ATOM 2696 N N . ARG A 1 343 ? -11.411 -6.253 -5.801 1.00 42.16 343 ARG A N 1
ATOM 2697 C CA . ARG A 1 343 ? -12.822 -6.097 -6.207 1.00 42.16 343 ARG A CA 1
ATOM 2698 C C . ARG A 1 343 ? -13.776 -6.014 -5.028 1.00 42.16 343 ARG A C 1
ATOM 2700 O O . ARG A 1 343 ? -14.881 -5.509 -5.197 1.00 42.16 343 ARG A O 1
ATOM 2707 N N . ASN A 1 344 ? -13.376 -6.550 -3.878 1.00 28.55 344 ASN A N 1
ATOM 2708 C CA . ASN A 1 344 ? -14.281 -6.782 -2.762 1.00 28.55 344 ASN A CA 1
ATOM 2709 C C . ASN A 1 344 ? -14.079 -5.820 -1.598 1.00 28.55 344 ASN A C 1
ATOM 2711 O O . ASN A 1 344 ? -14.917 -5.830 -0.702 1.00 28.55 344 ASN A O 1
ATOM 2715 N N . ILE A 1 345 ? -13.028 -4.992 -1.584 1.00 30.38 345 ILE A N 1
ATOM 2716 C CA . ILE A 1 345 ? -12.816 -4.044 -0.491 1.00 30.38 345 ILE A CA 1
ATOM 2717 C C . ILE A 1 345 ? -12.157 -2.754 -0.997 1.00 30.38 345 ILE A C 1
ATOM 2719 O O . ILE A 1 345 ? -11.170 -2.768 -1.726 1.00 30.38 345 ILE A O 1
ATOM 2723 N N . TYR A 1 346 ? -12.769 -1.632 -0.622 1.00 26.73 346 TYR A N 1
ATOM 2724 C CA . TYR A 1 346 ? -12.226 -0.281 -0.722 1.00 26.73 346 TYR A CA 1
ATOM 2725 C C . TYR A 1 346 ? -11.097 -0.101 0.291 1.00 26.73 346 TYR A C 1
ATOM 2727 O O . TYR A 1 346 ? -11.362 -0.328 1.465 1.00 26.73 346 TYR A O 1
ATOM 2735 N N . THR A 1 347 ? -9.947 0.435 -0.123 1.00 26.95 347 THR A N 1
ATOM 2736 C CA . THR A 1 347 ? -9.140 1.335 0.723 1.00 26.95 347 THR A CA 1
ATOM 2737 C C . THR A 1 347 ? -8.088 2.080 -0.105 1.00 26.95 347 THR A C 1
ATOM 2739 O O . THR A 1 347 ? -7.237 1.483 -0.762 1.00 26.95 347 THR A O 1
ATOM 2742 N N . ASP A 1 348 ? -8.138 3.415 -0.041 1.00 26.52 348 ASP A N 1
ATOM 2743 C CA . ASP A 1 348 ? -6.919 4.212 0.119 1.00 26.52 348 ASP A CA 1
ATOM 2744 C C . ASP A 1 348 ? -6.257 3.752 1.431 1.00 26.52 348 ASP A C 1
ATOM 2746 O O . ASP A 1 348 ? -6.965 3.439 2.384 1.00 26.52 348 ASP A O 1
ATOM 2750 N N . PHE A 1 349 ? -4.924 3.714 1.458 1.00 29.86 349 PHE A N 1
ATOM 2751 C CA . PHE A 1 349 ? -4.029 2.992 2.383 1.00 29.86 349 PHE A CA 1
ATOM 2752 C C . PHE A 1 349 ? -3.679 1.566 1.944 1.00 29.86 349 PHE A C 1
ATOM 2754 O O . PHE A 1 349 ? -4.550 0.718 1.784 1.00 29.86 349 PHE A O 1
ATOM 2761 N N . ASN A 1 350 ? -2.364 1.321 1.821 1.00 33.84 350 ASN A N 1
ATOM 2762 C CA . ASN A 1 350 ? -1.680 0.023 1.725 1.00 33.84 350 ASN A CA 1
ATOM 2763 C C . ASN A 1 350 ? -2.190 -0.968 2.792 1.00 33.84 350 ASN A C 1
ATOM 2765 O O . ASN A 1 350 ? -1.549 -1.206 3.813 1.00 33.84 350 ASN A O 1
ATOM 2769 N N . THR A 1 351 ? -3.359 -1.535 2.544 1.00 32.69 351 THR A N 1
ATOM 2770 C CA . THR A 1 351 ? -4.029 -2.559 3.338 1.00 32.69 351 THR A CA 1
ATOM 2771 C C . THR A 1 351 ? -4.277 -3.725 2.398 1.00 32.69 351 THR A C 1
ATOM 2773 O O . THR A 1 351 ? -5.410 -4.065 2.081 1.00 32.69 351 THR A O 1
ATOM 2776 N N . ASP A 1 352 ? -3.189 -4.311 1.890 1.00 30.72 352 ASP A N 1
ATOM 2777 C CA . ASP A 1 352 ? -3.291 -5.535 1.103 1.00 30.72 352 ASP A CA 1
ATOM 2778 C C . ASP A 1 352 ? -3.905 -6.636 1.991 1.00 30.72 352 ASP A C 1
ATOM 2780 O O . ASP A 1 352 ? -3.387 -7.046 3.034 1.00 30.72 352 ASP A O 1
ATOM 2784 N N . PHE A 1 353 ? -5.108 -6.988 1.560 1.00 35.47 353 PHE A N 1
ATOM 2785 C CA . PHE A 1 353 ? -6.274 -7.469 2.278 1.00 35.47 353 PHE A CA 1
ATOM 2786 C C . PHE A 1 353 ? -6.219 -8.881 2.901 1.00 35.47 353 PHE A C 1
ATOM 2788 O O . PHE A 1 353 ? -5.703 -9.837 2.325 1.00 35.47 353 PHE A O 1
ATOM 2795 N N . LEU A 1 354 ? -6.948 -9.017 4.022 1.00 37.81 354 LEU A N 1
ATOM 2796 C CA . LEU A 1 354 ? -7.731 -10.198 4.451 1.00 37.81 354 LEU A CA 1
ATOM 2797 C C . LEU A 1 354 ? -7.026 -11.538 4.747 1.00 37.81 354 LEU A C 1
ATOM 2799 O O . LEU A 1 354 ? -7.670 -12.586 4.796 1.00 37.81 354 LEU A O 1
ATOM 2803 N N . SER A 1 355 ? -5.737 -11.528 5.047 1.00 34.03 355 SER A N 1
ATOM 2804 C CA . SER A 1 355 ? -5.058 -12.647 5.714 1.00 34.03 355 SER A CA 1
ATOM 2805 C C . SER A 1 355 ? -3.927 -12.092 6.575 1.00 34.03 355 SER A C 1
ATOM 2807 O O . SER A 1 355 ? -3.622 -10.906 6.456 1.00 34.03 355 SER A O 1
ATOM 2809 N N . ASN A 1 356 ? -3.331 -12.903 7.457 1.00 33.12 356 ASN A N 1
ATOM 2810 C CA . ASN A 1 356 ? -2.148 -12.479 8.206 1.00 33.12 356 ASN A CA 1
ATOM 2811 C C . ASN A 1 356 ? -1.084 -11.989 7.202 1.00 33.12 356 ASN A C 1
ATOM 2813 O O . ASN A 1 356 ? -0.543 -12.794 6.445 1.00 33.12 356 ASN A O 1
ATOM 2817 N N . SER A 1 357 ? -0.834 -10.684 7.134 1.00 38.06 357 SER A N 1
ATOM 2818 C CA . SER A 1 357 ? 0.061 -10.076 6.145 1.00 38.06 357 SER A CA 1
ATOM 2819 C C . SER A 1 357 ? 1.047 -9.166 6.847 1.00 38.06 357 SER A C 1
ATOM 2821 O O . SER A 1 357 ? 0.691 -8.496 7.814 1.00 38.06 357 SER A O 1
ATOM 2823 N N . THR A 1 358 ? 2.287 -9.152 6.369 1.00 35.59 358 THR A N 1
ATOM 2824 C CA . THR A 1 358 ? 3.312 -8.237 6.844 1.00 35.59 358 THR A CA 1
ATOM 2825 C C . THR A 1 358 ? 3.890 -7.449 5.682 1.00 35.59 358 THR A C 1
ATOM 2827 O O . THR A 1 358 ? 4.505 -7.978 4.765 1.00 35.59 358 THR A O 1
ATOM 2830 N N . TYR A 1 359 ? 3.716 -6.145 5.736 1.00 42.03 359 TYR A N 1
ATOM 2831 C CA . TYR A 1 359 ? 4.309 -5.196 4.815 1.00 42.03 359 TYR A CA 1
ATOM 2832 C C . TYR A 1 359 ? 5.613 -4.674 5.396 1.00 42.03 359 TYR A C 1
ATOM 2834 O O . TYR A 1 359 ? 5.646 -4.374 6.583 1.00 42.03 359 TYR A O 1
ATOM 2842 N N . PHE A 1 360 ? 6.637 -4.492 4.568 1.00 42.84 360 PHE A N 1
ATOM 2843 C CA . PHE A 1 360 ? 7.870 -3.797 4.922 1.00 42.84 360 PHE A CA 1
ATOM 2844 C C . PHE A 1 360 ? 8.124 -2.681 3.935 1.00 42.84 360 PHE A C 1
ATOM 2846 O O . PHE A 1 360 ? 8.175 -2.922 2.734 1.00 42.84 360 PHE A O 1
ATOM 2853 N N . ARG A 1 361 ? 8.367 -1.475 4.431 1.00 44.78 361 ARG A N 1
ATOM 2854 C CA . ARG A 1 361 ? 8.939 -0.388 3.643 1.00 44.78 361 ARG A CA 1
ATOM 2855 C C . ARG A 1 361 ? 10.338 -0.108 4.123 1.00 44.78 361 ARG A C 1
ATOM 2857 O O . ARG A 1 361 ? 10.519 0.228 5.285 1.00 44.78 361 ARG A O 1
ATOM 2864 N N . VAL A 1 362 ? 11.287 -0.235 3.215 1.00 46.19 362 VAL A N 1
ATOM 2865 C CA . VAL A 1 362 ? 12.669 0.188 3.364 1.00 46.19 362 VAL A CA 1
ATOM 2866 C C . VAL A 1 362 ? 12.809 1.527 2.648 1.00 46.19 362 VAL A C 1
ATOM 2868 O O . VAL A 1 362 ? 12.892 1.590 1.419 1.00 46.19 362 VAL A O 1
ATOM 2871 N N . ASP A 1 363 ? 12.799 2.608 3.422 1.00 42.38 363 ASP A N 1
ATOM 2872 C CA . ASP A 1 363 ? 13.120 3.945 2.929 1.00 42.38 363 ASP A CA 1
ATOM 2873 C C . ASP A 1 363 ? 14.631 4.132 2.951 1.00 42.38 363 ASP A C 1
ATOM 2875 O O . ASP A 1 363 ? 15.239 4.041 4.013 1.00 42.38 363 ASP A O 1
ATOM 2879 N N . GLY A 1 364 ? 15.233 4.425 1.804 1.00 30.52 364 GLY A N 1
ATOM 2880 C CA . GLY A 1 364 ? 16.651 4.749 1.704 1.00 30.52 364 GLY A CA 1
ATOM 2881 C C . GLY A 1 364 ? 16.898 5.546 0.435 1.00 30.52 364 GLY A C 1
ATOM 2882 O O . GLY A 1 364 ? 16.350 5.215 -0.612 1.00 30.52 364 GLY A O 1
ATOM 2883 N N . ILE A 1 365 ? 17.704 6.603 0.514 1.00 28.95 365 ILE A N 1
ATOM 2884 C CA . ILE A 1 365 ? 18.166 7.308 -0.683 1.00 28.95 365 ILE A CA 1
ATOM 2885 C C . ILE A 1 365 ? 19.231 6.414 -1.318 1.00 28.95 365 ILE A C 1
ATOM 2887 O O . ILE A 1 365 ? 20.298 6.217 -0.740 1.00 28.95 365 ILE A O 1
ATOM 2891 N N . LEU A 1 366 ? 18.922 5.834 -2.479 1.00 30.05 366 LEU A N 1
ATOM 2892 C CA . LEU A 1 366 ? 19.936 5.219 -3.328 1.00 30.05 366 LEU A CA 1
ATOM 2893 C C . LEU A 1 366 ? 20.610 6.370 -4.071 1.00 30.05 366 LEU A C 1
ATOM 2895 O O . LEU A 1 366 ? 20.177 6.750 -5.161 1.00 30.05 366 LEU A O 1
ATOM 2899 N N . ASP A 1 367 ? 21.617 6.973 -3.440 1.00 28.80 367 ASP A N 1
ATOM 2900 C CA . ASP A 1 367 ? 22.475 7.940 -4.118 1.00 28.80 367 ASP A CA 1
ATOM 2901 C C . ASP A 1 367 ? 23.205 7.201 -5.249 1.00 28.80 367 ASP A C 1
ATOM 2903 O O . ASP A 1 367 ? 23.965 6.259 -5.016 1.00 28.80 367 ASP A O 1
ATOM 2907 N N . ARG A 1 368 ? 22.905 7.601 -6.486 1.00 39.62 368 ARG A N 1
ATOM 2908 C CA . ARG A 1 368 ? 23.625 7.188 -7.693 1.00 39.62 368 ARG A CA 1
ATOM 2909 C C . ARG A 1 368 ? 24.828 8.076 -7.947 1.00 39.62 368 ARG A C 1
ATOM 2911 O O . ARG A 1 368 ? 24.670 9.313 -7.824 1.00 39.62 368 ARG A O 1
#

Mean predicted aligned error: 10.82 Å

Sequence (368 aa):
MIFHRQDGRVLLELETDSEGVLSTKWPKDTKHLSFIKISENEGEMLREIITWADISEHDLFEKVSFTSSECGCQQIDFDLTSLASSNPGYYISGLTNQREIVTGTTISSLCNSSDSTLLFIDNGSEQDVRAGLFTTDDGSIVIPNDSDFKLAGDRINLPNSLYEQSLTIFHINQNGQVMSQSSKPMYIFSHDTLKYYLNSESNTVASSEFNWATHSNTTQIIEMSGDIEPYQPIDLTTALEAAVTQFSEEATATVSPSFEFASVDPRIDQIQFYVSWRDPSNGKVQWRFNGKTSGSFPDFWLGSQVQQGVAGATPVSNYLQLNATNFSGEYEAYVRYLHQANRNIYTDFNTDFLSNSTYFRVDGILDR

Secondary structure (DSSP, 8-state):
-EEE-TTS-EEEE----TTS----PPPTT--EEEEEEEEEETTEEEEEEEEE-S--TTS--S---PPPS--PPEEEEEE-HHHHHHSTT-EEESSSSS-EE--SEEEEEE--SSSEEEEEEE-SSSSSEEEEEEE--TT-EE---GGG--EEEEE----GGGTTSEEEEEEE-TT--EEEE-SSS-EEETT-SEEEEEEEEEEEEE-SS-EEEEEEEEEEEBPTTS-BPPP-----SHHHHHHHHHHHHHHHH-SS-EEE-TTT-TTEEEEEEEEEEEETTTEEEEEEEEE-SEEE-------TT-SS-GGG--EEEEEEEEEEES--S-HHHHHHHHHHHTTT---SS----SSSEEEEEEE-----

Nearest PDB structures (foldseek):
  7vcf-assembly1_F  TM=1.786E-01  e=3.117E+00  Chlamydomonas reinhardtii

Organism: NCBI:txid161398

Radius of gyration: 23.42 Å; Cα contacts (8 Å, |Δi|>4): 774; chains: 1; bounding box: 58×44×63 Å

pLDDT: mean 75.12, std 15.72, range [26.52, 94.56]

Solvent-accessible surface area (backbone atoms only — not comparable to full-atom values): 20751 Å² total; per-residue (Å²): 64,36,35,13,29,78,66,19,44,68,76,48,77,49,75,56,52,98,85,69,50,74,88,78,80,78,63,86,72,48,20,27,42,34,42,67,47,80,48,76,54,97,90,40,40,36,35,45,33,45,33,42,46,80,46,53,89,83,52,68,80,90,75,86,82,75,88,75,95,72,76,61,57,35,47,34,37,36,41,27,51,60,30,23,70,76,40,74,74,21,30,35,30,59,62,50,76,47,69,40,70,43,56,51,69,49,80,27,70,46,69,53,99,54,61,50,48,51,38,36,38,29,55,80,78,70,81,51,34,28,30,26,80,40,76,50,54,76,76,37,76,44,71,58,43,71,86,54,41,72,41,60,41,45,72,47,74,72,63,79,88,57,71,92,43,55,47,35,38,38,36,26,37,91,85,70,51,77,42,70,46,62,36,78,86,47,68,48,52,84,74,47,72,44,40,33,38,37,42,38,48,74,49,76,51,78,55,100,88,49,61,36,36,40,38,36,39,33,38,37,60,46,46,96,86,39,47,64,74,88,82,75,77,82,74,83,44,71,56,47,53,50,36,52,51,52,30,53,54,32,52,72,74,40,72,52,26,50,46,57,48,46,80,49,42,85,47,41,56,31,29,33,42,37,44,25,31,71,42,95,90,56,36,41,38,38,37,36,40,36,35,57,30,54,53,61,46,48,48,41,46,67,57,90,81,39,88,68,37,65,73,73,55,68,70,77,44,39,34,43,30,43,38,22,40,76,74,84,80,56,56,65,57,49,55,40,47,54,53,56,53,62,72,77,56,91,64,91,66,100,64,82,70,98,49,53,21,39,37,35,35,41,41,34,79,79,84,124